Protein AF-A0A7X7WHB4-F1 (afdb_monomer)

Structure (mmCIF, N/CA/C/O backbone):
data_AF-A0A7X7WHB4-F1
#
_entry.id   AF-A0A7X7WHB4-F1
#
loop_
_atom_site.group_PDB
_atom_site.id
_atom_site.type_symbol
_atom_site.label_atom_id
_atom_site.label_alt_id
_atom_site.label_comp_id
_atom_site.label_asym_id
_atom_site.label_entity_id
_atom_site.label_seq_id
_atom_site.pdbx_PDB_ins_code
_atom_site.Cartn_x
_atom_site.Cartn_y
_atom_site.Cartn_z
_atom_site.occupancy
_ato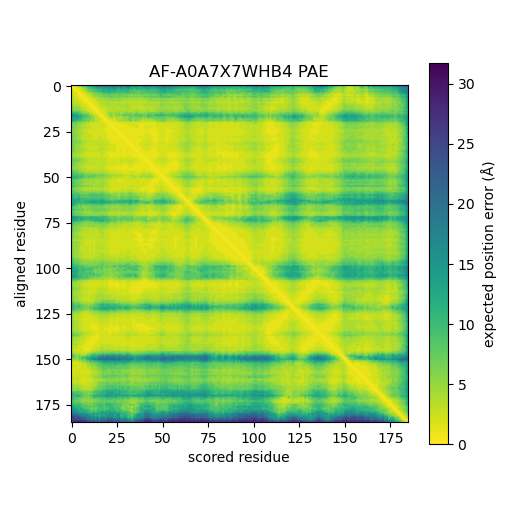m_site.B_iso_or_equiv
_atom_site.auth_seq_id
_atom_site.auth_comp_id
_atom_site.auth_asym_id
_atom_site.auth_atom_id
_atom_site.pdbx_PDB_model_num
ATOM 1 N N . MET A 1 1 ? -13.883 1.665 29.412 1.00 82.81 1 MET A N 1
ATOM 2 C CA . MET A 1 1 ? -12.459 2.008 29.168 1.00 82.81 1 MET A CA 1
ATOM 3 C C . MET A 1 1 ? -12.366 2.788 27.860 1.00 82.81 1 MET A C 1
ATOM 5 O O . MET A 1 1 ? -13.203 2.560 26.991 1.00 82.81 1 MET A O 1
ATOM 9 N N . LYS A 1 2 ? -11.428 3.735 27.735 1.00 83.69 2 LYS A N 1
ATOM 10 C CA . LYS A 1 2 ? -11.227 4.529 26.513 1.00 83.69 2 LYS A CA 1
ATOM 11 C C . LYS A 1 2 ? -9.827 4.290 25.951 1.00 83.69 2 LYS A C 1
ATOM 13 O O . LYS A 1 2 ? -8.880 4.218 26.730 1.00 83.69 2 LYS A O 1
ATOM 18 N N . LEU A 1 3 ? -9.718 4.160 24.633 1.00 84.31 3 LEU A N 1
ATOM 19 C CA . LEU A 1 3 ? -8.455 3.971 23.921 1.00 84.31 3 LEU A CA 1
ATOM 20 C C . LEU A 1 3 ? -8.090 5.242 23.159 1.00 84.31 3 LEU A C 1
ATOM 22 O O . LEU A 1 3 ? -8.935 5.827 22.482 1.00 84.31 3 LEU A O 1
ATOM 26 N N . LYS A 1 4 ? -6.821 5.635 23.275 1.00 82.81 4 LYS A N 1
ATOM 27 C CA . LYS A 1 4 ? -6.234 6.772 22.551 1.00 82.81 4 LYS A CA 1
ATOM 28 C C . LYS A 1 4 ? -5.538 6.339 21.272 1.00 82.81 4 LYS A C 1
ATOM 30 O O . LYS A 1 4 ? -5.623 7.018 20.259 1.00 82.81 4 LYS A O 1
ATOM 35 N N . GLU A 1 5 ? -4.895 5.180 21.326 1.00 85.88 5 GLU A N 1
ATOM 36 C CA . GLU A 1 5 ? -4.158 4.605 20.214 1.00 85.88 5 GLU A CA 1
ATOM 37 C C . GLU A 1 5 ? -4.745 3.242 19.884 1.00 85.88 5 GLU A C 1
ATOM 39 O O . GLU A 1 5 ? -4.941 2.394 20.757 1.00 85.88 5 GLU A O 1
ATOM 44 N N . TRP A 1 6 ? -5.071 3.057 18.613 1.00 87.06 6 TRP A N 1
ATOM 45 C CA . TRP A 1 6 ? -5.540 1.800 18.055 1.00 87.06 6 TRP A CA 1
ATOM 46 C C . TRP A 1 6 ? -5.332 1.836 16.545 1.00 87.06 6 TRP A C 1
ATOM 48 O O . TRP A 1 6 ? -5.266 2.903 15.944 1.00 87.06 6 TRP A O 1
ATOM 58 N N . ASN A 1 7 ? -5.207 0.670 15.925 1.00 87.94 7 ASN A N 1
ATOM 59 C CA . ASN A 1 7 ? -5.066 0.536 14.482 1.00 87.94 7 ASN A CA 1
ATOM 60 C C . ASN A 1 7 ? -5.745 -0.770 14.077 1.00 87.94 7 ASN A C 1
ATOM 62 O O . ASN A 1 7 ? -5.362 -1.831 14.570 1.00 87.94 7 ASN A O 1
ATOM 66 N N . VAL A 1 8 ? -6.775 -0.690 13.239 1.00 90.06 8 VAL A N 1
ATOM 67 C CA . VAL A 1 8 ? -7.543 -1.865 12.807 1.00 90.06 8 VAL A CA 1
ATOM 68 C C . VAL A 1 8 ? -7.280 -2.113 11.332 1.00 90.06 8 VAL A C 1
ATOM 70 O O . VAL A 1 8 ? -7.332 -1.188 10.523 1.00 90.06 8 VAL A O 1
ATOM 73 N N . TRP A 1 9 ? -7.017 -3.372 10.993 1.00 92.06 9 TRP A N 1
ATOM 74 C CA . TRP A 1 9 ? -6.783 -3.821 9.628 1.00 92.06 9 TRP A CA 1
ATOM 75 C C . TRP A 1 9 ? -7.803 -4.887 9.257 1.00 92.06 9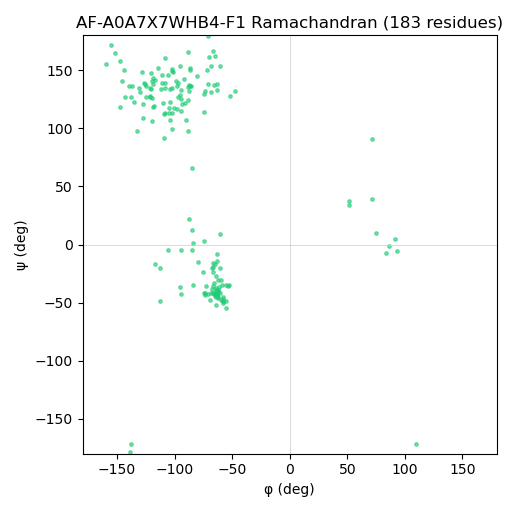 TRP A C 1
ATOM 77 O O . TRP A 1 9 ? -7.931 -5.893 9.954 1.00 92.06 9 TRP A O 1
ATOM 87 N N . HIS A 1 10 ? -8.485 -4.682 8.136 1.00 91.62 10 HIS A N 1
ATOM 88 C CA . HIS A 1 10 ? -9.311 -5.699 7.489 1.00 91.62 10 HIS A CA 1
ATOM 89 C C . HIS A 1 10 ? -8.616 -6.157 6.217 1.00 91.62 10 HIS A C 1
ATOM 91 O O . HIS A 1 10 ? -8.073 -5.329 5.496 1.00 91.62 10 HIS A O 1
ATOM 97 N N . ASN A 1 11 ? -8.629 -7.453 5.923 1.00 92.50 11 ASN A N 1
ATOM 98 C CA . ASN A 1 11 ? -7.975 -7.994 4.735 1.00 92.50 11 ASN A CA 1
ATOM 99 C C . ASN A 1 11 ? -8.972 -8.796 3.911 1.00 92.50 11 ASN A C 1
ATOM 101 O O . ASN A 1 11 ? -9.726 -9.599 4.453 1.00 92.50 11 ASN A O 1
ATOM 105 N N . THR A 1 12 ? -8.940 -8.601 2.600 1.00 90.62 12 THR A N 1
ATOM 106 C CA . THR A 1 12 ? -9.604 -9.478 1.633 1.00 90.62 12 THR A CA 1
ATOM 107 C C . THR A 1 12 ? -8.550 -10.031 0.696 1.00 90.62 12 THR A C 1
ATOM 109 O O . THR A 1 12 ? -7.703 -9.279 0.217 1.00 90.62 12 THR A O 1
ATOM 112 N N . THR A 1 13 ? -8.595 -11.335 0.439 1.00 93.38 13 THR A N 1
ATOM 113 C CA . THR A 1 13 ? -7.628 -12.014 -0.422 1.00 93.38 13 THR A CA 1
ATOM 114 C C . THR A 1 13 ? -8.352 -12.782 -1.513 1.00 93.38 13 THR A C 1
ATOM 116 O O . THR A 1 13 ? -9.360 -13.438 -1.264 1.00 93.38 13 THR A O 1
ATOM 119 N N . THR A 1 14 ? -7.816 -12.699 -2.722 1.00 93.69 14 THR A N 1
ATOM 120 C CA . THR A 1 14 ? -8.253 -13.443 -3.900 1.00 93.69 14 THR A CA 1
ATOM 121 C C . THR A 1 14 ? -7.030 -13.933 -4.680 1.00 93.69 14 THR A C 1
ATOM 123 O O . THR A 1 14 ? -5.886 -13.728 -4.263 1.00 93.69 14 THR A O 1
ATOM 126 N N . HIS A 1 15 ? -7.256 -14.613 -5.798 1.00 92.88 15 HIS A N 1
ATOM 127 C CA . HIS A 1 15 ? -6.206 -15.172 -6.640 1.00 92.88 15 HIS A CA 1
ATOM 128 C C . HIS A 1 15 ? -6.511 -14.935 -8.121 1.00 92.88 15 HIS A C 1
ATOM 130 O O . HIS A 1 15 ? -7.648 -15.111 -8.556 1.00 92.88 15 HIS A O 1
ATOM 136 N N . LEU A 1 16 ? -5.493 -14.529 -8.882 1.00 88.75 16 LEU A N 1
ATOM 137 C CA . LEU A 1 16 ? -5.520 -14.427 -10.340 1.00 88.75 16 LEU A CA 1
ATOM 138 C C . LEU A 1 16 ? -4.445 -15.330 -10.947 1.00 88.75 16 LEU A C 1
ATOM 140 O O . LEU A 1 16 ? -3.365 -15.494 -10.391 1.00 88.75 16 LEU A O 1
ATOM 144 N N . PHE A 1 17 ? -4.706 -15.871 -12.134 1.00 84.94 17 PHE A N 1
ATOM 145 C CA . PHE A 1 17 ? -3.735 -16.683 -12.868 1.00 84.94 17 PHE A CA 1
ATOM 146 C C . PHE A 1 17 ? -3.087 -15.888 -14.003 1.00 84.94 17 PHE A C 1
ATOM 148 O O . PHE A 1 17 ? -3.727 -15.035 -14.614 1.00 84.94 17 PHE A O 1
ATOM 155 N N . GLY A 1 18 ? -1.832 -16.221 -14.323 1.00 83.00 18 GLY A N 1
ATOM 156 C CA . GLY A 1 18 ? -1.151 -15.710 -15.516 1.00 83.00 18 GLY A CA 1
ATOM 157 C C . GLY A 1 18 ? -0.772 -14.231 -15.442 1.00 83.00 18 GLY A C 1
ATOM 158 O O . GLY A 1 18 ? -0.894 -13.523 -16.441 1.00 83.00 18 GLY A O 1
ATOM 159 N N . LEU A 1 19 ? -0.330 -13.756 -14.273 1.00 87.75 19 LEU A N 1
ATOM 160 C CA . LEU A 1 19 ? 0.191 -12.397 -14.157 1.00 87.75 19 LEU A CA 1
ATOM 161 C C . LEU A 1 19 ? 1.462 -12.229 -15.013 1.00 87.75 19 LEU A C 1
ATOM 163 O O . LEU A 1 19 ? 2.305 -13.129 -15.036 1.00 87.75 19 LEU A O 1
ATOM 167 N N . PRO A 1 20 ? 1.613 -11.094 -15.718 1.00 90.00 20 PRO A N 1
ATOM 168 C CA . PRO A 1 20 ? 2.887 -10.730 -16.323 1.00 90.00 20 PRO A CA 1
ATOM 169 C C . PRO A 1 20 ? 3.897 -10.327 -15.234 1.00 90.00 20 PRO A C 1
ATOM 171 O O . PRO A 1 20 ? 3.567 -10.291 -14.049 1.00 90.00 20 PRO A O 1
ATOM 174 N N . ASP A 1 21 ? 5.118 -9.980 -15.649 1.00 94.62 21 ASP A N 1
ATOM 175 C CA . ASP A 1 21 ? 6.147 -9.420 -14.765 1.00 94.62 21 ASP A CA 1
ATOM 176 C C . ASP A 1 21 ? 5.581 -8.285 -13.891 1.00 94.62 21 ASP A C 1
ATOM 178 O O . ASP A 1 21 ? 4.886 -7.385 -14.379 1.00 94.62 21 ASP A O 1
ATOM 182 N N . LEU A 1 22 ? 5.867 -8.329 -12.588 1.00 96.19 22 LEU A N 1
ATOM 183 C CA . LEU A 1 22 ? 5.252 -7.413 -11.635 1.00 96.19 22 LEU A CA 1
ATOM 184 C C . LEU A 1 22 ? 5.677 -5.951 -11.801 1.00 96.19 22 LEU A C 1
ATOM 186 O O . LEU A 1 22 ? 4.921 -5.076 -11.384 1.00 96.19 22 LEU A O 1
ATOM 190 N N . ARG A 1 23 ? 6.808 -5.645 -12.447 1.00 96.00 23 ARG A N 1
ATOM 191 C CA . ARG A 1 23 ? 7.152 -4.259 -12.806 1.00 96.00 23 ARG A CA 1
ATOM 192 C C . ARG A 1 23 ? 6.211 -3.732 -13.878 1.00 96.00 23 ARG A C 1
ATOM 194 O O . ARG A 1 23 ? 5.690 -2.628 -13.755 1.00 96.00 23 ARG A O 1
ATOM 201 N N . VAL A 1 24 ? 5.897 -4.566 -14.870 1.00 95.69 24 VAL A N 1
ATOM 202 C CA . VAL A 1 24 ? 4.892 -4.239 -15.893 1.00 95.69 24 VAL A CA 1
ATOM 203 C C . VAL A 1 24 ? 3.515 -4.060 -15.251 1.00 95.69 24 VAL A C 1
ATOM 205 O O . VAL A 1 24 ? 2.766 -3.160 -15.632 1.00 95.69 24 VAL A O 1
ATOM 208 N N . VAL A 1 25 ? 3.164 -4.893 -14.263 1.00 96.12 25 VAL A N 1
ATOM 209 C CA . VAL A 1 25 ? 1.919 -4.724 -13.494 1.00 96.12 25 VAL A CA 1
ATOM 210 C C . VAL A 1 25 ? 1.933 -3.409 -12.708 1.00 96.12 25 VAL A C 1
ATOM 212 O O . VAL A 1 25 ? 0.946 -2.678 -12.759 1.00 96.12 25 VAL A O 1
ATOM 215 N N . ALA A 1 26 ? 3.032 -3.079 -12.024 1.00 97.06 26 ALA A N 1
ATOM 216 C CA . ALA A 1 26 ? 3.171 -1.846 -11.250 1.00 97.06 26 ALA A CA 1
ATOM 217 C C . ALA A 1 26 ? 2.956 -0.604 -12.121 1.00 97.06 26 ALA A C 1
ATOM 219 O O . ALA A 1 26 ? 2.116 0.236 -11.793 1.00 97.06 26 ALA A O 1
ATOM 220 N N . GLU A 1 27 ? 3.648 -0.529 -13.259 1.00 96.06 27 GLU A N 1
ATOM 221 C CA . GLU A 1 27 ? 3.492 0.561 -14.222 1.00 96.06 27 GLU A CA 1
ATOM 222 C C . GLU A 1 27 ? 2.050 0.664 -14.714 1.00 96.06 27 GLU A C 1
ATOM 224 O O . GLU A 1 27 ? 1.463 1.737 -14.649 1.00 96.06 27 GLU A O 1
ATOM 229 N N . LYS A 1 28 ? 1.425 -0.447 -15.128 1.00 94.50 28 LYS A N 1
ATOM 230 C CA . LYS A 1 28 ? 0.037 -0.442 -15.622 1.00 94.50 28 LYS A CA 1
ATOM 231 C C . LYS A 1 28 ? -0.980 -0.016 -14.567 1.00 94.50 28 LYS A C 1
ATOM 233 O O . LYS A 1 28 ? -1.933 0.693 -14.886 1.00 94.50 28 LYS A O 1
ATOM 238 N N . ILE A 1 29 ? -0.805 -0.440 -13.319 1.00 94.38 29 ILE A N 1
ATOM 239 C CA . ILE A 1 29 ? -1.703 -0.062 -12.224 1.00 94.38 29 ILE A CA 1
ATOM 240 C C . ILE A 1 29 ? -1.587 1.441 -11.939 1.00 94.38 29 ILE A C 1
ATOM 242 O O . ILE A 1 29 ? -2.609 2.111 -11.785 1.00 94.38 29 ILE A O 1
ATOM 246 N N . VAL A 1 30 ? -0.370 1.988 -11.946 1.00 95.31 30 VAL A N 1
ATOM 247 C CA . VAL A 1 30 ? -0.137 3.435 -11.834 1.00 95.31 30 VAL A CA 1
ATOM 248 C C . VAL A 1 30 ? -0.687 4.177 -13.061 1.00 95.31 30 VAL A C 1
ATOM 250 O O . VAL A 1 30 ? -1.358 5.198 -12.915 1.00 95.31 30 VAL A O 1
ATOM 253 N N . GLU A 1 31 ? -0.483 3.641 -14.269 1.00 94.56 31 GLU A N 1
ATOM 254 C CA . GLU A 1 31 ? -1.007 4.164 -15.540 1.00 94.56 31 GLU A CA 1
ATOM 255 C C . GLU A 1 31 ? -2.534 4.304 -15.498 1.00 94.56 31 GLU A C 1
ATOM 257 O O . GLU A 1 31 ? -3.087 5.359 -15.805 1.00 94.56 31 GLU A O 1
ATOM 262 N N . SER A 1 32 ? -3.223 3.258 -15.045 1.00 91.69 32 SER A N 1
ATOM 263 C CA . SER A 1 32 ? -4.685 3.241 -14.934 1.00 91.69 32 SER A CA 1
ATOM 264 C C . SER A 1 32 ? -5.238 4.211 -13.881 1.00 91.69 32 SER A C 1
ATOM 266 O O . SER A 1 32 ? -6.431 4.496 -13.872 1.00 91.69 32 SER A O 1
ATOM 268 N N . GLY A 1 33 ? -4.388 4.714 -12.979 1.00 90.94 33 GLY A N 1
ATOM 269 C CA . GLY A 1 33 ? -4.802 5.532 -11.843 1.00 90.94 33 GLY A CA 1
ATOM 270 C C . GLY A 1 33 ? -5.457 4.738 -10.709 1.00 90.94 33 GLY A C 1
ATOM 271 O O . GLY A 1 33 ? -5.998 5.356 -9.791 1.00 90.94 33 GLY A O 1
ATOM 272 N N . LEU A 1 34 ? -5.414 3.401 -10.751 1.00 91.88 34 LEU A N 1
ATOM 273 C CA . LEU A 1 34 ? -5.914 2.535 -9.681 1.00 91.88 34 LEU A CA 1
ATOM 274 C C . LEU A 1 34 ? -5.109 2.710 -8.385 1.00 91.88 34 LEU A C 1
ATOM 276 O O . LEU A 1 34 ? -5.684 2.769 -7.297 1.00 91.88 34 LEU A O 1
ATOM 280 N N . CYS A 1 35 ? -3.783 2.812 -8.498 1.00 94.81 35 CYS A N 1
ATOM 281 C CA . CYS A 1 35 ? -2.920 3.166 -7.375 1.00 94.81 35 CYS A CA 1
ATOM 282 C C . CYS A 1 35 ? -2.200 4.486 -7.639 1.00 94.81 35 CYS A C 1
ATOM 284 O O . CYS A 1 35 ? -1.734 4.751 -8.746 1.00 94.81 35 CYS A O 1
ATOM 286 N N . ARG A 1 36 ? -2.073 5.296 -6.587 1.00 93.44 36 ARG A N 1
ATOM 287 C CA . ARG A 1 36 ? -1.310 6.553 -6.599 1.00 93.44 36 ARG A CA 1
ATOM 288 C C . ARG A 1 36 ? 0.190 6.311 -6.627 1.00 93.44 36 ARG A C 1
ATOM 290 O O . ARG A 1 36 ? 0.922 7.055 -7.271 1.00 93.44 36 ARG A O 1
ATOM 297 N N . ALA A 1 37 ? 0.613 5.261 -5.936 1.00 96.12 37 ALA A N 1
ATOM 298 C CA . ALA A 1 37 ? 1.986 4.805 -5.868 1.00 96.12 37 ALA A CA 1
ATOM 299 C C . ALA A 1 37 ? 2.006 3.279 -5.817 1.00 96.12 37 ALA A C 1
ATOM 301 O O . ALA A 1 37 ? 1.092 2.667 -5.258 1.00 96.12 37 ALA A O 1
ATOM 302 N N . VAL A 1 38 ? 3.057 2.668 -6.346 1.00 97.94 38 VAL A N 1
ATOM 303 C CA . VAL A 1 38 ? 3.337 1.241 -6.191 1.00 97.94 38 VAL A CA 1
ATOM 304 C C . VAL A 1 38 ? 4.782 1.075 -5.750 1.00 97.94 38 VAL A C 1
ATOM 306 O O . VAL A 1 38 ? 5.675 1.651 -6.354 1.00 97.94 38 VAL A O 1
ATOM 309 N N . TYR A 1 39 ? 5.007 0.284 -4.710 1.00 97.81 39 TYR A N 1
ATOM 310 C CA . TYR A 1 39 ? 6.322 -0.169 -4.272 1.00 97.81 39 TYR A CA 1
ATOM 311 C C . TYR A 1 39 ? 6.523 -1.624 -4.694 1.00 97.81 39 TYR A C 1
ATOM 313 O O . TYR A 1 39 ? 5.635 -2.449 -4.492 1.00 97.81 39 TYR A O 1
ATOM 321 N N . HIS A 1 40 ? 7.673 -1.950 -5.259 1.00 97.38 40 HIS A N 1
ATOM 322 C CA . HIS A 1 40 ? 8.076 -3.298 -5.633 1.00 97.38 40 HIS A CA 1
ATOM 323 C C . HIS A 1 40 ? 9.133 -3.806 -4.640 1.00 97.38 40 HIS A C 1
ATOM 325 O O . HIS A 1 40 ? 9.959 -3.039 -4.145 1.00 97.38 40 HIS A O 1
ATOM 331 N N . THR A 1 41 ? 9.132 -5.107 -4.333 1.00 94.31 41 THR A N 1
ATOM 332 C CA . THR A 1 41 ? 10.059 -5.719 -3.356 1.00 94.31 41 THR A CA 1
ATOM 333 C C . THR A 1 41 ? 11.540 -5.647 -3.723 1.00 94.31 41 THR A C 1
ATOM 335 O O . THR A 1 41 ? 12.387 -5.991 -2.905 1.00 94.31 41 THR A O 1
ATOM 338 N N . ASP A 1 42 ? 11.867 -5.200 -4.932 1.00 93.12 42 ASP A N 1
ATOM 339 C CA . ASP A 1 42 ? 13.240 -4.949 -5.381 1.00 93.12 42 ASP A CA 1
ATOM 340 C C . ASP A 1 42 ? 13.747 -3.561 -4.958 1.00 93.12 42 ASP A C 1
ATOM 342 O O . ASP A 1 42 ? 14.870 -3.197 -5.290 1.00 93.12 42 ASP A O 1
ATOM 346 N N . GLY A 1 43 ? 12.924 -2.788 -4.243 1.00 94.31 43 GLY A N 1
ATOM 347 C CA . GLY A 1 43 ? 13.242 -1.432 -3.821 1.00 94.31 43 GLY A CA 1
ATOM 348 C C . GLY A 1 43 ? 12.797 -0.355 -4.806 1.00 94.31 43 GLY A C 1
ATOM 349 O O . GLY A 1 43 ? 13.073 0.811 -4.554 1.00 94.31 43 GLY A O 1
ATOM 350 N N . MET A 1 44 ? 12.098 -0.675 -5.896 1.00 96.75 44 MET A N 1
ATOM 351 C CA . MET A 1 44 ? 11.600 0.345 -6.824 1.00 96.75 44 MET A CA 1
ATOM 352 C C . MET A 1 44 ? 10.218 0.863 -6.421 1.00 96.75 44 MET A C 1
ATOM 354 O O . MET A 1 44 ? 9.310 0.093 -6.118 1.00 96.75 44 MET A O 1
ATOM 358 N N . ALA A 1 45 ? 10.023 2.178 -6.475 1.00 97.44 45 ALA A N 1
ATOM 359 C CA . ALA A 1 45 ? 8.719 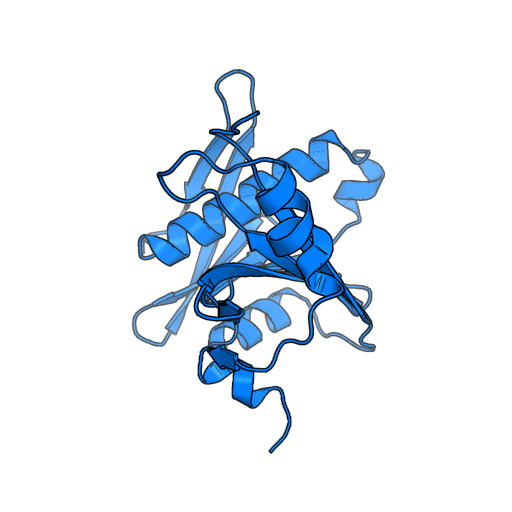2.824 -6.373 1.00 97.44 45 ALA A CA 1
ATOM 360 C C . ALA A 1 45 ? 8.310 3.456 -7.708 1.00 97.44 45 ALA A C 1
ATOM 362 O O . ALA A 1 45 ? 9.154 3.982 -8.428 1.00 97.44 45 ALA A O 1
ATOM 363 N N . TYR A 1 46 ? 7.011 3.440 -8.001 1.00 97.31 46 TYR A N 1
ATOM 364 C CA . TYR A 1 46 ? 6.393 3.928 -9.233 1.00 97.31 46 TYR A CA 1
ATOM 365 C C . TYR A 1 46 ? 5.214 4.843 -8.895 1.00 97.31 46 TYR A C 1
ATOM 367 O O . TYR A 1 46 ? 4.395 4.491 -8.046 1.00 97.31 46 TYR A O 1
ATOM 375 N N . TRP A 1 47 ? 5.089 5.995 -9.552 1.00 96.50 47 TRP A N 1
ATOM 376 C CA . TRP A 1 47 ? 3.941 6.904 -9.405 1.00 96.50 47 TRP A CA 1
ATOM 377 C C . TRP A 1 47 ? 3.752 7.772 -10.653 1.00 96.50 47 TRP A C 1
ATOM 379 O O . TRP A 1 47 ? 4.593 7.769 -11.548 1.00 96.50 47 TRP A O 1
ATOM 389 N N . LYS A 1 48 ? 2.648 8.527 -10.725 1.00 94.12 48 LYS A N 1
ATOM 390 C CA . LYS A 1 48 ? 2.430 9.519 -11.789 1.00 94.12 48 LYS A CA 1
ATOM 391 C C . LYS A 1 48 ? 2.871 10.912 -11.367 1.00 94.12 48 LYS A C 1
ATOM 393 O O . LYS A 1 48 ? 2.446 11.406 -10.328 1.00 94.12 48 LYS A O 1
ATOM 398 N N . GLN A 1 49 ? 3.613 11.591 -12.234 1.00 92.81 49 GLN A N 1
ATOM 399 C CA . GLN A 1 49 ? 3.950 13.004 -12.095 1.00 92.81 49 GLN A CA 1
ATOM 400 C C . GLN A 1 49 ? 3.820 13.697 -13.448 1.00 92.81 49 GLN A C 1
ATOM 402 O O . GLN A 1 49 ? 4.368 13.244 -14.448 1.00 92.81 49 GLN A O 1
ATOM 407 N N . ASN A 1 50 ? 3.054 14.790 -13.496 1.00 89.50 50 ASN A N 1
ATOM 408 C CA . ASN A 1 50 ? 2.784 15.538 -14.732 1.00 89.50 50 ASN A CA 1
ATOM 409 C C . ASN A 1 50 ? 2.274 14.654 -15.894 1.00 89.50 50 ASN A C 1
ATOM 411 O O . ASN A 1 50 ? 2.588 14.900 -17.055 1.00 89.50 50 ASN A O 1
ATOM 415 N N . GLY A 1 51 ? 1.498 13.612 -15.577 1.00 88.19 51 GLY A N 1
ATOM 416 C CA . GLY A 1 51 ? 0.922 12.681 -16.553 1.00 88.19 51 GLY A CA 1
ATOM 417 C C . GLY A 1 51 ? 1.843 11.545 -17.008 1.00 88.19 51 GLY A C 1
ATOM 418 O O . GLY A 1 51 ? 1.353 10.633 -17.665 1.00 88.19 51 GLY A O 1
ATOM 419 N N . ALA A 1 52 ? 3.123 11.551 -16.631 1.00 92.25 52 ALA A N 1
ATOM 420 C CA . ALA A 1 52 ? 4.069 10.478 -16.929 1.00 92.25 52 ALA A CA 1
ATOM 421 C C . ALA A 1 52 ? 4.304 9.586 -15.704 1.00 92.25 52 ALA A C 1
ATOM 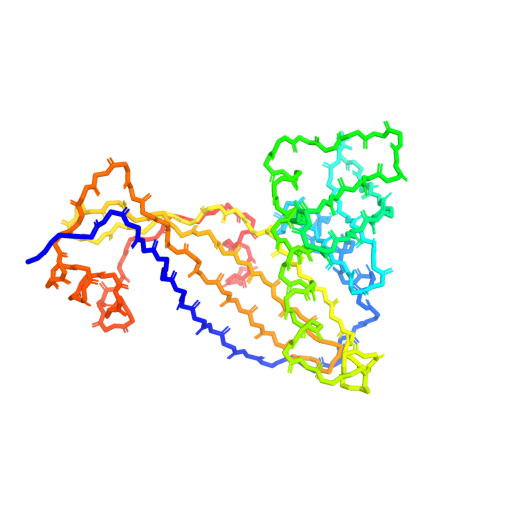423 O O . ALA A 1 52 ? 4.223 10.054 -14.565 1.00 92.25 52 ALA A O 1
ATOM 424 N N . ILE A 1 53 ? 4.617 8.310 -15.936 1.00 94.81 53 ILE A N 1
ATOM 425 C CA . ILE A 1 53 ? 5.094 7.417 -14.878 1.00 94.81 53 ILE A CA 1
ATOM 426 C C . ILE A 1 53 ? 6.542 7.776 -14.553 1.00 94.81 53 ILE A C 1
ATOM 428 O O . ILE A 1 53 ? 7.390 7.866 -15.440 1.00 94.81 53 ILE A O 1
ATOM 432 N N . VAL A 1 54 ? 6.811 7.956 -13.268 1.00 94.81 54 VAL A N 1
ATOM 433 C CA . VAL A 1 54 ? 8.145 8.116 -12.701 1.00 94.81 54 VAL A CA 1
ATOM 434 C C . VAL A 1 54 ? 8.452 6.877 -11.873 1.00 94.81 54 VAL A C 1
ATOM 436 O O . VAL A 1 54 ? 7.584 6.372 -11.160 1.00 94.81 54 VAL A O 1
ATOM 439 N N . SER A 1 55 ? 9.689 6.398 -11.971 1.00 95.00 55 SER A N 1
ATOM 440 C CA . SER A 1 55 ? 10.222 5.323 -11.139 1.00 95.00 55 SER A CA 1
ATOM 441 C C . SER A 1 55 ? 11.417 5.818 -10.333 1.00 95.00 55 SER A C 1
ATOM 443 O O . SER A 1 55 ? 12.234 6.582 -10.851 1.00 95.00 55 SER A O 1
ATOM 445 N N . CYS A 1 56 ? 11.561 5.350 -9.100 1.00 95.50 56 CYS A N 1
ATOM 446 C CA . CYS A 1 56 ? 12.645 5.752 -8.214 1.00 95.50 56 CYS A CA 1
ATOM 447 C C . CYS A 1 56 ? 13.091 4.598 -7.330 1.00 95.50 56 CYS A C 1
ATOM 449 O O . CYS A 1 56 ? 12.263 3.839 -6.831 1.00 95.50 56 CYS A O 1
ATOM 451 N N . GLU A 1 57 ? 14.397 4.494 -7.123 1.00 96.50 57 GLU A N 1
ATOM 452 C CA . GLU A 1 57 ? 14.958 3.570 -6.149 1.00 96.50 57 GLU A CA 1
ATOM 453 C C . GLU A 1 57 ? 14.695 4.098 -4.731 1.00 96.50 57 GLU A C 1
ATOM 455 O O . GLU A 1 57 ? 14.932 5.268 -4.413 1.00 96.50 57 GLU A O 1
ATOM 460 N N . VAL A 1 58 ? 14.197 3.211 -3.879 1.00 95.88 58 VAL A N 1
ATOM 461 C CA . VAL A 1 58 ? 13.902 3.450 -2.475 1.00 95.88 58 VAL A CA 1
ATOM 462 C C . VAL A 1 58 ? 14.980 2.792 -1.634 1.00 95.88 58 VAL A C 1
ATOM 464 O O . VAL A 1 58 ? 15.117 1.570 -1.598 1.00 95.88 58 VAL A O 1
ATOM 467 N N . ILE A 1 59 ? 15.710 3.617 -0.894 1.00 93.06 59 ILE A N 1
ATOM 468 C CA . ILE A 1 59 ? 16.718 3.168 0.056 1.00 93.06 59 ILE A CA 1
ATOM 469 C C . ILE A 1 59 ? 16.097 3.270 1.446 1.00 93.06 59 ILE A C 1
ATOM 471 O O . ILE A 1 59 ? 16.019 4.356 2.027 1.00 93.06 59 ILE A O 1
ATOM 475 N N . SER A 1 60 ? 15.615 2.141 1.962 1.00 91.44 60 SER A N 1
ATOM 476 C CA . SER A 1 60 ? 15.059 2.021 3.310 1.00 91.44 60 SER A CA 1
ATOM 477 C C . SER A 1 60 ? 16.050 1.385 4.277 1.00 91.44 60 SER A C 1
ATOM 479 O O . SER A 1 60 ? 16.863 0.533 3.916 1.00 91.44 60 SER A O 1
ATOM 481 N N . LYS A 1 61 ? 15.964 1.792 5.543 1.00 86.31 61 LYS A N 1
ATOM 482 C CA . LYS A 1 61 ? 16.684 1.161 6.646 1.00 86.31 61 LYS A CA 1
ATOM 483 C C . LYS A 1 61 ? 15.804 1.157 7.884 1.00 86.31 61 LYS A C 1
ATOM 485 O O . LYS A 1 61 ? 15.346 2.221 8.300 1.00 86.31 61 LYS A O 1
ATOM 490 N N . ASN A 1 62 ? 15.623 -0.016 8.483 1.00 87.31 62 ASN A N 1
ATOM 491 C CA . ASN A 1 62 ? 15.060 -0.153 9.820 1.00 87.31 62 ASN A CA 1
ATOM 492 C C . ASN A 1 62 ? 16.168 -0.574 10.787 1.00 87.31 62 ASN A C 1
ATOM 494 O O . ASN A 1 62 ? 16.749 -1.650 10.650 1.00 87.31 62 ASN A O 1
ATOM 498 N N . ASP A 1 63 ? 16.521 0.296 11.728 1.00 84.94 63 ASP A N 1
ATOM 499 C CA . ASP A 1 63 ? 17.508 -0.016 12.758 1.00 84.94 63 ASP A CA 1
ATOM 500 C C . ASP A 1 63 ? 17.062 0.497 14.136 1.00 84.94 63 ASP A C 1
ATOM 502 O O . ASP A 1 63 ? 15.936 0.951 14.326 1.00 84.94 63 ASP A O 1
ATOM 506 N N . LYS A 1 64 ? 17.947 0.423 15.137 1.00 83.06 64 LYS A N 1
ATOM 507 C CA . LYS A 1 64 ? 17.640 0.867 16.509 1.00 83.06 64 LYS A CA 1
ATOM 508 C C . LYS A 1 64 ? 17.268 2.354 16.616 1.00 83.06 64 LYS A C 1
ATOM 510 O O . LYS A 1 64 ? 16.690 2.742 17.626 1.00 83.06 64 LYS A O 1
ATOM 515 N N . SER A 1 65 ? 17.631 3.179 15.633 1.00 83.69 65 SER A N 1
ATOM 516 C CA . SER A 1 65 ? 17.267 4.599 15.556 1.00 83.69 65 SER A CA 1
ATOM 517 C C . SER A 1 65 ? 15.893 4.842 14.923 1.00 83.69 65 SER A C 1
ATOM 519 O O . SER A 1 65 ? 15.406 5.971 14.941 1.00 83.69 65 SER A O 1
ATOM 521 N N . GLY A 1 66 ? 15.246 3.782 14.435 1.00 87.00 66 GLY A N 1
ATOM 522 C CA . GLY A 1 66 ? 13.943 3.807 13.791 1.00 87.00 66 GLY A CA 1
ATOM 523 C C . GLY A 1 66 ? 14.030 3.528 12.295 1.00 87.00 66 GLY A C 1
ATOM 524 O O . GLY A 1 66 ? 15.077 3.165 11.752 1.00 87.00 66 GLY A O 1
ATOM 525 N N . PHE A 1 67 ? 12.894 3.705 11.628 1.00 91.31 67 PHE A N 1
ATOM 526 C CA . PHE A 1 67 ? 12.798 3.554 10.187 1.00 91.31 67 PHE A CA 1
ATOM 527 C C . PHE A 1 67 ? 13.144 4.862 9.477 1.00 91.31 67 PHE A C 1
ATOM 529 O O . PHE A 1 67 ? 12.609 5.927 9.793 1.00 91.31 67 PHE A O 1
ATOM 536 N N . SER A 1 68 ? 14.008 4.760 8.474 1.00 90.44 68 SER A N 1
ATOM 537 C CA . SER A 1 68 ? 14.371 5.854 7.581 1.00 90.44 68 SER A CA 1
ATOM 538 C C . SER A 1 68 ? 14.225 5.422 6.129 1.00 90.44 68 SER A C 1
ATOM 540 O O . SER A 1 68 ? 14.418 4.254 5.787 1.00 90.44 68 SER A O 1
ATOM 542 N N . LEU A 1 69 ? 13.878 6.384 5.279 1.00 93.56 69 LEU A N 1
ATOM 543 C CA . LEU A 1 69 ? 13.691 6.176 3.854 1.00 93.56 69 LEU A CA 1
ATOM 544 C C . LEU A 1 69 ? 14.266 7.353 3.073 1.00 93.56 69 LEU A C 1
ATOM 546 O O . LEU A 1 69 ? 14.057 8.514 3.430 1.00 93.56 69 LEU A O 1
ATOM 550 N N . ASN A 1 70 ? 14.971 7.038 1.993 1.00 92.81 70 ASN A N 1
ATOM 551 C CA . ASN A 1 70 ? 15.458 7.995 1.015 1.00 92.81 70 ASN A CA 1
ATOM 552 C C . ASN A 1 70 ? 15.004 7.577 -0.390 1.00 92.81 70 ASN A C 1
ATOM 554 O O . ASN A 1 70 ? 15.029 6.396 -0.730 1.00 92.81 70 ASN A O 1
ATOM 558 N N . LEU A 1 71 ? 14.586 8.558 -1.186 1.00 92.81 71 LEU A N 1
ATOM 559 C CA . LEU A 1 71 ? 14.211 8.375 -2.583 1.00 92.81 71 LEU A CA 1
ATOM 560 C C . LEU A 1 71 ? 15.362 8.864 -3.462 1.00 92.81 71 LEU A C 1
ATOM 562 O O . LEU A 1 71 ? 15.650 10.063 -3.502 1.00 92.81 71 LEU A O 1
ATOM 566 N N . ASN A 1 72 ? 16.007 7.940 -4.170 1.00 92.50 72 ASN A N 1
ATOM 567 C CA . ASN A 1 72 ? 17.131 8.228 -5.052 1.00 92.50 72 ASN A CA 1
ATOM 568 C C . ASN A 1 72 ? 16.641 8.661 -6.446 1.00 92.50 72 ASN A C 1
ATOM 570 O O . ASN A 1 72 ? 16.813 7.967 -7.448 1.00 92.50 72 ASN A O 1
ATOM 574 N N . CYS A 1 73 ? 15.975 9.814 -6.506 1.00 86.88 73 CYS A N 1
ATOM 575 C CA . CYS A 1 73 ? 15.458 10.400 -7.741 1.00 86.88 73 CYS A CA 1
ATOM 576 C C . CYS A 1 73 ? 15.477 11.927 -7.701 1.00 86.88 73 CYS A C 1
ATOM 578 O O . CYS A 1 73 ? 15.493 12.565 -6.648 1.00 86.88 73 CYS A O 1
ATOM 580 N N . LYS A 1 74 ? 15.479 12.517 -8.900 1.00 84.06 74 LYS A N 1
ATOM 581 C CA . LYS A 1 74 ? 15.460 13.969 -9.088 1.00 84.06 74 LYS A CA 1
ATOM 582 C C . LYS A 1 74 ? 14.107 14.572 -8.712 1.00 84.06 74 LYS A C 1
ATOM 584 O O . LYS A 1 74 ? 14.061 15.622 -8.072 1.00 84.06 74 LYS A O 1
ATOM 589 N N . ASP A 1 75 ? 13.033 13.908 -9.120 1.00 84.25 75 ASP A N 1
ATOM 590 C CA . ASP A 1 75 ? 11.676 14.389 -8.924 1.00 84.25 75 ASP A CA 1
ATOM 591 C C . ASP A 1 75 ? 11.096 13.794 -7.644 1.00 84.25 75 ASP A C 1
ATOM 593 O O . ASP A 1 75 ? 11.098 12.579 -7.442 1.00 84.25 75 ASP A O 1
ATOM 597 N N . LYS A 1 76 ? 10.628 14.671 -6.754 1.00 88.56 76 LYS A N 1
ATOM 598 C CA . LYS A 1 76 ? 10.003 14.252 -5.502 1.00 88.56 76 LYS A CA 1
ATOM 599 C C . LYS A 1 76 ? 8.508 14.015 -5.722 1.00 88.56 76 LYS A C 1
ATOM 601 O O . LYS A 1 76 ? 7.875 14.842 -6.390 1.00 88.56 76 LYS A O 1
ATOM 606 N N . PRO A 1 77 ? 7.946 12.933 -5.156 1.00 93.06 77 PRO A N 1
ATOM 607 C CA . PRO A 1 77 ? 6.504 12.744 -5.126 1.00 93.06 77 PRO A CA 1
ATOM 608 C C . PRO A 1 77 ? 5.824 13.821 -4.269 1.00 93.06 77 PRO A C 1
ATOM 610 O O . PRO A 1 77 ? 6.472 14.477 -3.450 1.00 93.06 77 PRO A O 1
ATOM 613 N N . ASP A 1 78 ? 4.513 13.986 -4.449 1.00 92.12 78 ASP A N 1
ATOM 614 C CA . ASP A 1 78 ? 3.697 14.753 -3.505 1.00 92.12 78 ASP A CA 1
ATOM 615 C C . ASP A 1 78 ? 3.601 14.051 -2.140 1.00 92.12 78 ASP A C 1
ATOM 617 O O . ASP A 1 78 ? 3.948 12.876 -2.007 1.00 92.12 78 ASP A O 1
ATOM 621 N N . ASP A 1 79 ? 3.123 14.768 -1.121 1.00 92.00 79 ASP A N 1
ATOM 622 C CA . ASP A 1 79 ? 3.102 14.279 0.263 1.00 92.00 79 ASP A CA 1
ATOM 623 C C . ASP A 1 79 ? 2.295 12.984 0.440 1.00 92.00 79 ASP A C 1
ATOM 625 O O . ASP A 1 79 ? 2.670 12.125 1.237 1.00 92.00 79 ASP A O 1
ATOM 629 N N . TYR A 1 80 ? 1.200 12.806 -0.307 1.00 89.62 80 TYR A N 1
ATOM 630 C CA . TYR A 1 80 ? 0.362 11.614 -0.179 1.00 89.62 80 TYR A CA 1
ATOM 631 C C . TYR A 1 80 ? 1.036 10.390 -0.806 1.00 89.62 80 TYR A C 1
ATOM 633 O O . TYR A 1 80 ? 1.052 9.310 -0.214 1.00 89.62 80 TYR A O 1
ATOM 641 N N . ILE A 1 81 ? 1.634 10.563 -1.986 1.00 93.19 81 ILE A N 1
ATOM 642 C CA . ILE A 1 81 ? 2.435 9.533 -2.654 1.00 93.19 81 ILE A CA 1
ATOM 643 C C . ILE A 1 81 ? 3.667 9.194 -1.804 1.00 93.19 81 ILE A C 1
ATOM 645 O O . ILE A 1 81 ? 3.965 8.014 -1.614 1.00 93.19 81 ILE A O 1
ATOM 649 N N . ALA A 1 82 ? 4.352 10.201 -1.255 1.00 94.12 82 ALA A N 1
ATOM 650 C CA . ALA A 1 82 ? 5.506 10.026 -0.377 1.00 94.12 82 ALA A CA 1
ATOM 651 C C . ALA A 1 82 ? 5.153 9.191 0.862 1.00 94.12 82 ALA A C 1
ATOM 653 O O . ALA A 1 82 ? 5.842 8.213 1.155 1.00 94.12 82 ALA A O 1
ATOM 654 N N . GLU A 1 83 ? 4.053 9.522 1.545 1.00 92.62 83 GLU A N 1
ATOM 655 C CA . GLU A 1 83 ? 3.553 8.760 2.694 1.00 92.62 83 GLU A CA 1
ATOM 656 C C . GLU A 1 83 ? 3.173 7.327 2.295 1.00 92.62 83 GLU A C 1
ATOM 658 O O . GLU A 1 83 ? 3.480 6.366 2.999 1.00 92.62 83 GLU A O 1
ATOM 663 N N . GLY A 1 84 ? 2.555 7.156 1.127 1.00 93.12 84 GLY A N 1
ATOM 664 C CA . GLY A 1 84 ? 2.226 5.846 0.582 1.00 93.12 84 GLY A CA 1
ATOM 665 C C . GLY A 1 84 ? 3.455 4.957 0.371 1.00 93.12 84 GLY A C 1
ATOM 666 O O . GLY A 1 84 ? 3.470 3.804 0.810 1.00 93.12 84 GLY A O 1
ATOM 667 N N . ILE A 1 85 ? 4.503 5.500 -0.256 1.00 95.56 85 ILE A N 1
ATOM 668 C CA . ILE A 1 85 ? 5.781 4.804 -0.455 1.00 95.56 85 ILE A CA 1
ATOM 669 C C . ILE A 1 85 ? 6.428 4.501 0.901 1.00 95.56 85 ILE A C 1
ATOM 671 O O . ILE A 1 85 ? 6.880 3.375 1.123 1.00 95.56 85 ILE A O 1
ATOM 675 N N . TYR A 1 86 ? 6.413 5.465 1.828 1.00 94.94 86 TYR A N 1
ATOM 676 C CA . TYR A 1 86 ? 6.925 5.301 3.187 1.00 94.94 86 TYR A CA 1
ATOM 677 C C . TYR A 1 86 ? 6.270 4.121 3.906 1.00 94.94 86 TYR A C 1
ATOM 679 O O . TYR A 1 86 ? 6.968 3.203 4.335 1.00 94.94 86 TYR A O 1
ATOM 687 N N . GLN A 1 87 ? 4.937 4.089 3.971 1.00 93.38 87 GLN A N 1
ATOM 688 C CA . GLN A 1 87 ? 4.196 3.007 4.621 1.00 93.38 87 GLN A CA 1
ATOM 689 C C . GLN A 1 87 ? 4.441 1.660 3.931 1.00 93.38 87 GLN A C 1
ATOM 691 O O . GLN A 1 87 ? 4.624 0.648 4.608 1.00 93.38 87 GLN A O 1
ATOM 696 N N . ALA A 1 88 ? 4.480 1.631 2.594 1.00 94.88 88 ALA A N 1
ATOM 697 C CA . ALA A 1 88 ? 4.708 0.399 1.847 1.00 94.88 88 ALA A CA 1
ATOM 698 C C . ALA A 1 88 ? 6.096 -0.206 2.105 1.00 94.88 88 ALA A C 1
ATOM 700 O O . ALA A 1 88 ? 6.215 -1.428 2.253 1.00 94.88 88 ALA A O 1
ATOM 701 N N . SER A 1 89 ? 7.106 0.658 2.208 1.00 94.62 89 SER A N 1
ATOM 702 C CA . SER A 1 89 ? 8.501 0.298 2.471 1.00 94.62 89 SER A CA 1
ATOM 703 C C . SER A 1 89 ? 8.703 -0.107 3.932 1.00 94.62 89 SER A C 1
ATOM 705 O O . SER A 1 89 ? 9.337 -1.119 4.212 1.00 94.62 89 SER A O 1
ATOM 707 N N . LEU A 1 90 ? 8.089 0.621 4.869 1.00 94.06 90 LEU A N 1
ATOM 708 C CA . LEU A 1 90 ? 8.096 0.286 6.294 1.00 94.06 90 LEU A CA 1
ATOM 709 C C . LEU A 1 90 ? 7.517 -1.110 6.542 1.00 94.06 90 LEU A C 1
ATOM 711 O O . LEU A 1 90 ? 8.099 -1.913 7.267 1.00 94.06 90 LEU A O 1
ATOM 715 N N . MET A 1 91 ? 6.389 -1.428 5.902 1.00 92.31 91 MET A N 1
ATOM 716 C CA . MET A 1 91 ? 5.807 -2.766 5.983 1.00 92.31 91 MET A CA 1
ATOM 717 C C . MET A 1 91 ? 6.738 -3.842 5.422 1.00 92.31 91 MET A C 1
ATOM 719 O O . MET A 1 91 ? 6.776 -4.930 5.981 1.00 92.31 91 MET A O 1
ATOM 723 N N . TYR A 1 92 ? 7.484 -3.558 4.350 1.00 92.44 92 TYR A N 1
ATOM 724 C CA . TYR A 1 92 ? 8.463 -4.506 3.813 1.00 92.44 92 TYR A CA 1
ATOM 725 C C . TYR A 1 92 ? 9.601 -4.776 4.803 1.00 92.44 92 TYR A C 1
ATOM 727 O O . TYR A 1 92 ? 9.963 -5.933 5.009 1.00 92.44 92 TYR A O 1
ATOM 735 N N . GLU A 1 93 ? 10.120 -3.746 5.475 1.00 91.44 93 GLU A N 1
ATOM 736 C CA . GLU A 1 93 ? 11.129 -3.945 6.522 1.00 91.44 93 GLU A CA 1
ATOM 737 C C . GLU A 1 93 ? 10.582 -4.761 7.702 1.00 91.44 93 GLU A C 1
ATOM 739 O O . GLU A 1 93 ? 11.244 -5.689 8.156 1.00 91.44 93 GLU A O 1
ATOM 744 N N . TYR A 1 94 ? 9.348 -4.509 8.151 1.00 90.50 94 TYR A N 1
ATOM 745 C CA . TYR A 1 94 ? 8.732 -5.345 9.190 1.00 90.50 94 TYR A CA 1
ATOM 746 C C . TYR A 1 94 ? 8.478 -6.785 8.730 1.00 90.50 94 TYR A C 1
ATOM 748 O O . TYR A 1 94 ? 8.581 -7.718 9.522 1.00 90.50 94 TYR A O 1
ATOM 756 N N . GLU A 1 95 ? 8.172 -6.999 7.452 1.00 91.06 95 GLU A N 1
ATOM 757 C CA . GLU A 1 95 ? 8.035 -8.344 6.890 1.00 91.06 95 GLU A CA 1
ATOM 758 C C . GLU A 1 95 ? 9.369 -9.106 6.927 1.00 91.06 95 GLU A C 1
ATOM 760 O O . GLU A 1 95 ? 9.360 -10.295 7.247 1.00 91.06 95 GLU A O 1
ATOM 765 N N . LYS A 1 96 ? 10.512 -8.439 6.698 1.00 88.44 96 LYS A N 1
ATOM 766 C CA . LYS A 1 96 ? 11.850 -9.045 6.867 1.00 88.44 96 LYS A CA 1
ATOM 767 C C . LYS A 1 96 ? 12.136 -9.470 8.307 1.00 88.44 96 LYS A C 1
ATOM 769 O O . LYS A 1 96 ? 12.871 -10.424 8.515 1.00 88.44 96 LYS A O 1
ATOM 774 N N . GLU A 1 97 ? 11.576 -8.779 9.299 1.00 87.44 97 GLU A N 1
ATOM 775 C CA . GLU A 1 97 ? 11.755 -9.144 10.712 1.00 87.44 97 GLU A CA 1
ATOM 776 C C . GLU A 1 97 ? 10.924 -10.371 11.120 1.00 87.44 97 GLU A C 1
ATOM 778 O O . GLU A 1 97 ? 11.260 -11.054 12.088 1.00 87.44 97 GLU A O 1
ATOM 783 N N . ILE A 1 98 ? 9.837 -10.653 10.395 1.00 87.69 98 ILE A N 1
ATOM 784 C CA . ILE A 1 98 ? 8.916 -11.762 10.684 1.00 87.69 98 ILE A CA 1
ATOM 785 C C . ILE A 1 98 ? 9.283 -13.014 9.881 1.00 87.69 98 ILE A C 1
ATOM 787 O O . ILE A 1 98 ? 9.222 -14.131 10.401 1.00 87.69 98 ILE A O 1
ATOM 791 N N . TYR A 1 99 ? 9.617 -12.848 8.602 1.00 87.50 99 TYR A N 1
ATOM 792 C CA . TYR A 1 99 ? 9.971 -13.950 7.716 1.00 87.50 99 TYR A CA 1
ATOM 793 C C . TYR A 1 99 ? 11.458 -14.289 7.811 1.00 87.50 99 TYR A C 1
ATOM 795 O O . TYR A 1 99 ? 12.293 -13.438 8.084 1.00 87.50 99 TYR A O 1
ATOM 803 N N . SER A 1 100 ? 11.811 -15.548 7.542 1.00 86.25 100 SER A N 1
ATOM 804 C CA . SER A 1 100 ? 13.221 -15.904 7.381 1.00 86.25 100 SER A CA 1
ATOM 805 C C . SER A 1 100 ? 13.797 -15.275 6.110 1.00 86.25 100 SER A C 1
ATOM 807 O O . SER A 1 100 ? 13.079 -15.100 5.122 1.00 86.25 100 SER A O 1
ATOM 809 N N . ASP A 1 101 ? 15.112 -15.039 6.098 1.00 84.50 101 ASP A N 1
ATOM 810 C CA . ASP A 1 101 ? 15.836 -14.509 4.931 1.00 84.50 101 ASP A CA 1
ATOM 811 C C . ASP A 1 101 ? 15.570 -15.323 3.653 1.00 84.50 101 ASP A C 1
ATOM 813 O O . ASP A 1 101 ? 15.454 -14.778 2.556 1.00 84.50 101 ASP A O 1
ATOM 817 N N . PHE A 1 102 ? 15.404 -16.643 3.796 1.00 83.56 102 PHE A N 1
ATOM 818 C CA . PHE A 1 102 ? 15.045 -17.523 2.687 1.00 83.56 102 PHE A CA 1
ATOM 819 C C . PHE A 1 102 ? 13.649 -17.223 2.131 1.00 83.56 102 PHE A C 1
ATOM 821 O O . PHE A 1 102 ? 13.461 -17.194 0.919 1.00 83.56 102 PHE A O 1
ATOM 828 N N . VAL A 1 103 ? 12.654 -17.023 2.996 1.00 84.56 103 VAL A N 1
ATOM 829 C CA . VAL A 1 103 ? 11.282 -16.749 2.556 1.00 84.56 103 VAL A CA 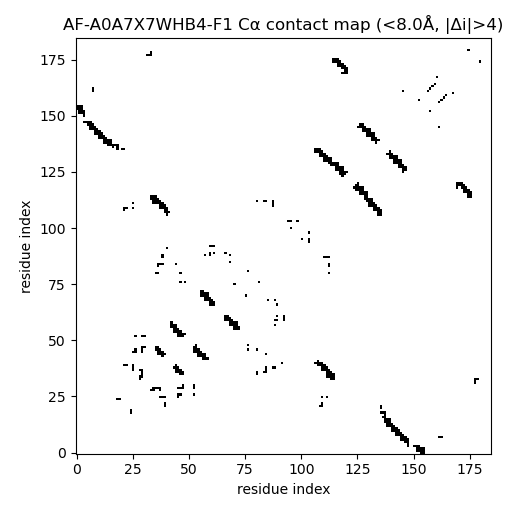1
ATOM 830 C C . VAL A 1 103 ? 11.209 -15.366 1.921 1.00 84.56 103 VAL A C 1
ATOM 832 O O . VAL A 1 103 ? 10.699 -15.240 0.812 1.00 84.56 103 VAL A O 1
ATOM 835 N N . ILE A 1 104 ? 11.765 -14.343 2.572 1.00 84.19 104 ILE A N 1
ATOM 836 C CA . ILE A 1 104 ? 11.676 -12.971 2.069 1.00 84.19 104 ILE A CA 1
ATOM 837 C C . ILE A 1 104 ? 12.453 -12.778 0.761 1.00 84.19 104 ILE A C 1
ATOM 839 O O . ILE A 1 104 ? 11.968 -12.085 -0.127 1.00 84.19 104 ILE A O 1
ATOM 843 N N . GLY A 1 105 ? 13.597 -13.454 0.591 1.00 80.56 105 GLY A N 1
ATOM 844 C CA . GLY A 1 105 ? 14.383 -13.409 -0.645 1.00 80.56 105 GLY A CA 1
ATOM 845 C C . GLY A 1 105 ? 13.688 -14.041 -1.856 1.00 80.56 105 GLY A C 1
ATOM 846 O O . GLY A 1 105 ? 14.050 -13.736 -2.987 1.00 80.56 105 GLY A O 1
ATOM 847 N N . ASN A 1 106 ? 12.679 -14.888 -1.629 1.00 85.31 106 ASN A N 1
ATOM 848 C CA . ASN A 1 106 ? 11.891 -15.533 -2.682 1.00 85.31 106 ASN A CA 1
ATOM 849 C C . ASN A 1 106 ? 10.482 -14.931 -2.842 1.00 85.31 106 ASN A C 1
ATOM 851 O O . ASN A 1 106 ? 9.739 -15.331 -3.737 1.00 85.31 106 ASN A O 1
ATOM 855 N N . LEU A 1 107 ? 10.080 -13.992 -1.978 1.00 88.88 107 LEU A N 1
ATOM 856 C CA . LEU A 1 107 ? 8.778 -13.333 -2.058 1.00 88.88 107 LEU A CA 1
ATOM 857 C C . LEU A 1 107 ? 8.863 -12.103 -2.963 1.00 88.88 107 LEU A C 1
ATOM 859 O O . LEU A 1 107 ? 9.226 -11.012 -2.527 1.00 88.88 107 LEU A O 1
ATOM 863 N N . VAL A 1 108 ? 8.463 -12.272 -4.221 1.00 93.94 108 VAL A N 1
ATOM 864 C CA . VAL A 1 108 ? 8.318 -11.164 -5.171 1.00 93.94 108 VAL A CA 1
ATOM 865 C C . VAL A 1 108 ? 6.877 -10.660 -5.143 1.00 93.94 108 VAL A C 1
ATOM 867 O O . VAL A 1 108 ? 5.927 -11.419 -5.366 1.00 93.94 108 VAL A O 1
ATOM 870 N N . TYR A 1 109 ? 6.698 -9.380 -4.822 1.00 96.31 109 TYR A N 1
ATOM 871 C CA . TYR A 1 109 ? 5.392 -8.730 -4.845 1.00 96.31 109 TYR A CA 1
ATOM 872 C C . TYR A 1 109 ? 5.500 -7.235 -5.119 1.00 96.31 109 TYR A C 1
ATOM 874 O O . TYR A 1 109 ? 6.545 -6.605 -4.961 1.00 96.31 109 TYR A O 1
ATOM 882 N N . ILE A 1 110 ? 4.359 -6.658 -5.467 1.00 97.75 110 ILE A N 1
ATOM 883 C CA . ILE A 1 110 ? 4.145 -5.217 -5.469 1.00 97.75 110 ILE A CA 1
ATOM 884 C C . ILE A 1 110 ? 3.113 -4.844 -4.417 1.00 97.75 110 ILE A C 1
ATOM 886 O O . ILE A 1 110 ? 2.223 -5.630 -4.082 1.00 97.75 110 ILE A O 1
ATOM 890 N N . ARG A 1 111 ? 3.228 -3.627 -3.902 1.00 97.56 111 ARG A N 1
ATOM 891 C CA . ARG A 1 111 ? 2.328 -3.026 -2.930 1.00 97.56 111 ARG A CA 1
ATOM 892 C C . ARG A 1 111 ? 1.864 -1.672 -3.453 1.00 97.56 111 ARG A C 1
ATOM 894 O O . ARG A 1 111 ? 2.649 -0.734 -3.531 1.00 97.56 111 ARG A O 1
ATOM 901 N N . GLY A 1 112 ? 0.599 -1.590 -3.841 1.00 97.00 112 GLY A N 1
ATOM 902 C CA . GLY A 1 112 ? -0.041 -0.398 -4.380 1.00 97.00 112 GLY A CA 1
ATOM 903 C C . GLY A 1 112 ? -0.843 0.363 -3.330 1.00 97.00 112 GLY A C 1
ATOM 904 O O . GLY A 1 112 ? -1.590 -0.226 -2.553 1.00 97.00 112 GLY A O 1
ATOM 905 N N . VAL A 1 113 ? -0.709 1.684 -3.326 1.00 94.25 113 VAL A N 1
ATOM 906 C CA . VAL A 1 113 ? -1.459 2.603 -2.464 1.00 94.25 113 VAL A CA 1
ATOM 907 C C . VAL A 1 113 ? -2.678 3.085 -3.236 1.00 94.25 113 VAL A C 1
ATOM 909 O O . VAL A 1 113 ? -2.536 3.751 -4.263 1.00 94.25 113 VAL A O 1
ATOM 912 N N . LEU A 1 114 ? -3.870 2.732 -2.762 1.00 93.62 114 LEU A N 1
ATOM 913 C CA . LEU A 1 114 ? -5.129 3.159 -3.369 1.00 93.62 114 LEU A CA 1
ATOM 914 C C . LEU A 1 114 ? -5.581 4.496 -2.787 1.00 93.62 114 LEU A C 1
ATOM 916 O O . LEU A 1 114 ? -5.107 4.929 -1.738 1.00 93.62 114 LEU A O 1
ATOM 920 N N . ASP A 1 115 ? -6.539 5.126 -3.462 1.00 90.81 115 ASP A N 1
ATOM 921 C CA . ASP A 1 115 ? -7.264 6.260 -2.895 1.00 90.81 115 ASP A CA 1
ATOM 922 C C . ASP A 1 115 ? -8.013 5.874 -1.610 1.00 90.81 115 ASP A C 1
ATOM 924 O O . ASP A 1 115 ? -8.416 4.729 -1.415 1.00 90.81 115 ASP A O 1
ATOM 928 N N . ILE A 1 116 ? -8.240 6.858 -0.737 1.00 90.75 116 ILE A N 1
ATOM 929 C CA . ILE A 1 116 ? -9.013 6.689 0.502 1.00 90.75 116 ILE A CA 1
AT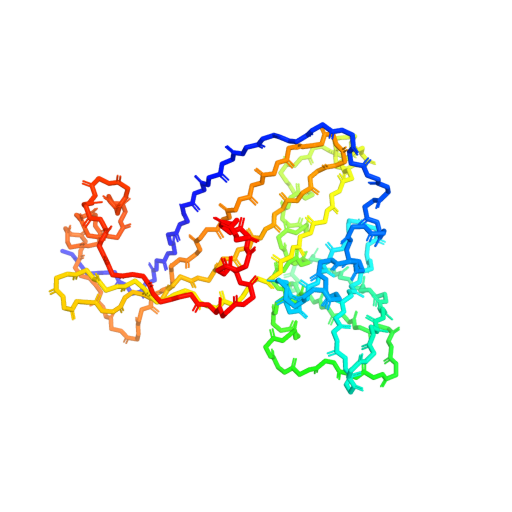OM 930 C C . ILE A 1 116 ? -10.455 6.307 0.162 1.00 90.75 116 ILE A C 1
ATOM 932 O O . ILE A 1 116 ? -11.097 6.976 -0.650 1.00 90.75 116 ILE A O 1
ATOM 936 N N . PHE A 1 117 ? -10.992 5.283 0.831 1.00 90.62 117 PHE A N 1
ATOM 937 C CA . PHE A 1 117 ? -12.415 4.951 0.723 1.00 90.62 117 PHE A CA 1
ATOM 938 C C . PHE A 1 117 ? -13.146 5.576 1.900 1.00 90.62 117 PHE A C 1
ATOM 940 O O . PHE A 1 117 ? -12.660 5.553 3.035 1.00 90.62 117 PHE A O 1
ATOM 947 N N . LEU A 1 118 ? -14.322 6.133 1.636 1.00 90.69 118 LEU A N 1
ATOM 948 C CA . LEU A 1 118 ? -15.179 6.669 2.684 1.00 90.69 118 LEU A CA 1
ATOM 949 C C . LEU A 1 118 ? -16.386 5.760 2.836 1.00 90.69 118 LEU A C 1
ATOM 951 O O . LEU A 1 118 ? -17.230 5.685 1.948 1.00 90.69 118 LEU A O 1
ATOM 955 N N . LEU A 1 119 ? -16.456 5.086 3.972 1.00 88.81 119 LEU A N 1
ATOM 956 C CA . LEU A 1 119 ? -17.583 4.257 4.355 1.00 88.81 119 LEU A CA 1
ATOM 957 C C . LEU A 1 119 ? -18.520 5.075 5.239 1.00 88.81 119 LEU A C 1
ATOM 959 O O . LEU A 1 119 ? -18.078 5.654 6.230 1.00 88.81 119 LEU A O 1
ATOM 963 N N . ASN A 1 120 ? -19.803 5.109 4.901 1.00 85.88 120 ASN A N 1
ATOM 964 C CA . ASN A 1 120 ? -20.835 5.691 5.744 1.00 85.88 120 ASN A CA 1
ATOM 965 C C . ASN A 1 120 ? -21.643 4.570 6.409 1.00 85.88 120 ASN A C 1
ATOM 967 O O . ASN A 1 120 ? -22.338 3.811 5.736 1.00 85.88 120 ASN A O 1
ATOM 971 N N . LEU A 1 121 ? -21.525 4.457 7.731 1.00 81.75 121 LEU A N 1
ATOM 972 C CA . LEU A 1 121 ? -22.195 3.445 8.542 1.00 81.75 121 LEU A CA 1
ATOM 973 C C . LEU A 1 121 ? -23.104 4.141 9.556 1.00 81.75 121 LEU A C 1
ATOM 975 O O . LEU A 1 121 ? -22.612 4.731 10.514 1.00 81.75 121 LEU A O 1
ATOM 979 N N . ASP A 1 122 ? -24.419 4.105 9.341 1.00 77.06 122 ASP A N 1
ATOM 980 C CA . ASP A 1 122 ? -25.416 4.717 10.235 1.00 77.06 122 ASP A CA 1
ATOM 981 C C . ASP A 1 122 ? -25.123 6.198 10.575 1.00 77.06 122 ASP A C 1
ATOM 983 O O . ASP A 1 122 ? -25.312 6.659 11.702 1.00 77.06 122 ASP A O 1
ATOM 987 N N . GLY A 1 123 ? -24.622 6.962 9.595 1.00 73.81 123 GLY A N 1
ATOM 988 C CA . GLY A 1 123 ? -24.239 8.371 9.758 1.00 73.81 123 GLY A CA 1
ATOM 989 C C . GLY A 1 123 ? -22.809 8.594 10.265 1.00 73.81 123 GLY A C 1
ATOM 990 O O . GLY A 1 123 ? -22.375 9.743 10.385 1.00 73.81 123 GLY A O 1
ATOM 991 N N . LEU A 1 124 ? -22.053 7.528 10.537 1.00 76.88 124 LEU A N 1
ATOM 992 C CA . LEU A 1 124 ? -20.627 7.587 10.838 1.00 76.88 124 LEU A CA 1
ATOM 993 C C . LEU A 1 124 ? -19.801 7.503 9.555 1.00 76.88 124 LEU A C 1
ATOM 995 O O . LEU A 1 124 ? -19.859 6.513 8.832 1.00 76.88 124 LEU A O 1
ATOM 999 N N . LEU A 1 125 ? -18.942 8.497 9.335 1.00 85.50 125 LEU A N 1
ATOM 1000 C CA . LEU A 1 125 ? -17.977 8.475 8.242 1.00 85.50 125 LEU A CA 1
ATOM 1001 C C . LEU A 1 125 ? -16.659 7.824 8.689 1.00 85.50 125 LEU A C 1
ATOM 1003 O O . LEU A 1 125 ? -15.872 8.431 9.417 1.00 85.50 125 LEU A O 1
ATOM 1007 N N . ILE A 1 126 ? -16.402 6.607 8.221 1.00 87.88 126 ILE A N 1
ATOM 1008 C CA . ILE A 1 126 ? -15.164 5.859 8.444 1.00 87.88 126 ILE A CA 1
ATOM 1009 C C . ILE A 1 126 ? -14.247 6.047 7.231 1.00 87.88 126 ILE A C 1
ATOM 1011 O O . ILE A 1 126 ? -14.640 5.797 6.092 1.00 87.88 126 ILE A O 1
ATOM 1015 N N . ARG A 1 127 ? -13.001 6.466 7.474 1.00 90.75 127 ARG A N 1
ATOM 1016 C CA . ARG A 1 127 ? -11.957 6.526 6.442 1.00 90.75 127 ARG A CA 1
ATOM 1017 C C . ARG A 1 127 ? -11.194 5.210 6.416 1.00 90.75 127 ARG A C 1
ATOM 1019 O O . ARG A 1 127 ? -10.603 4.828 7.425 1.00 90.75 127 ARG A O 1
ATOM 1026 N N . LEU A 1 128 ? -11.196 4.551 5.266 1.00 91.56 128 LEU A N 1
ATOM 1027 C CA . LEU A 1 128 ? -10.371 3.381 4.999 1.00 91.56 128 LEU A CA 1
ATOM 1028 C C . LEU A 1 128 ? -9.183 3.822 4.148 1.00 91.56 128 LEU A C 1
ATOM 1030 O O . LEU A 1 128 ? -9.364 4.539 3.165 1.00 91.56 128 LEU A O 1
ATOM 1034 N N . TYR A 1 129 ? -7.987 3.372 4.509 1.00 92.25 129 TYR A N 1
ATOM 1035 C CA . TYR A 1 129 ? -6.764 3.586 3.739 1.00 92.25 129 TYR A CA 1
ATOM 1036 C C . TYR A 1 129 ? -6.365 2.237 3.127 1.00 92.25 129 TYR A C 1
ATOM 1038 O O . TYR A 1 129 ? -5.739 1.428 3.822 1.00 92.25 129 TYR A O 1
ATOM 1046 N N . PRO A 1 130 ? -6.810 1.931 1.893 1.00 93.00 130 PRO A N 1
ATOM 1047 C CA . PRO A 1 130 ? -6.599 0.631 1.291 1.00 93.00 130 PRO A CA 1
ATOM 1048 C C . PRO A 1 130 ? -5.202 0.511 0.694 1.00 93.00 130 PRO A C 1
ATOM 1050 O O . PRO A 1 130 ? -4.653 1.450 0.115 1.00 93.00 130 PRO A O 1
ATOM 1053 N N . MET A 1 131 ? -4.658 -0.694 0.780 1.00 94.81 131 MET A N 1
ATOM 1054 C CA . MET A 1 131 ? -3.381 -1.051 0.197 1.00 94.81 131 MET A CA 1
ATOM 1055 C C . MET A 1 131 ? -3.502 -2.398 -0.500 1.00 94.81 131 MET A C 1
ATOM 1057 O O . MET A 1 131 ? -3.886 -3.396 0.106 1.00 94.81 131 MET A O 1
ATOM 1061 N N . LEU A 1 132 ? -3.191 -2.412 -1.787 1.00 96.19 132 LEU A N 1
ATOM 1062 C CA . LEU A 1 132 ? -3.171 -3.594 -2.631 1.00 96.19 132 LEU A CA 1
ATOM 1063 C C . LEU A 1 132 ? -1.803 -4.253 -2.502 1.00 96.19 132 LEU A C 1
ATOM 1065 O O . LEU A 1 132 ? -0.787 -3.574 -2.559 1.00 96.19 132 LEU A O 1
ATOM 1069 N N . LYS A 1 133 ? -1.759 -5.570 -2.368 1.00 96.88 133 LYS A N 1
ATOM 1070 C CA . LYS A 1 133 ? -0.541 -6.373 -2.428 1.00 96.88 133 LYS A CA 1
ATOM 1071 C C . LYS A 1 133 ? -0.755 -7.482 -3.445 1.00 96.88 133 LYS A C 1
ATOM 1073 O O . LYS A 1 133 ? -1.686 -8.266 -3.287 1.00 96.88 133 LYS A O 1
ATOM 1078 N N . ILE A 1 134 ? 0.080 -7.540 -4.475 1.00 96.94 134 ILE A N 1
ATOM 1079 C CA . ILE A 1 134 ? 0.012 -8.561 -5.527 1.00 96.94 134 ILE A CA 1
ATOM 1080 C C . ILE A 1 134 ? 1.316 -9.336 -5.515 1.00 96.94 134 ILE A C 1
ATOM 1082 O O . ILE A 1 134 ? 2.377 -8.762 -5.746 1.00 96.94 134 ILE A O 1
ATOM 1086 N N . TYR A 1 135 ? 1.222 -10.631 -5.252 1.00 95.56 135 TYR A N 1
ATOM 1087 C CA . TYR A 1 135 ? 2.341 -11.555 -5.326 1.00 95.56 135 TYR A CA 1
ATOM 1088 C C . TYR A 1 135 ? 2.500 -12.088 -6.746 1.00 95.56 135 TYR A C 1
ATOM 1090 O O . TYR A 1 135 ? 1.521 -12.258 -7.473 1.00 95.56 135 TYR A O 1
ATOM 1098 N N . GLU A 1 136 ? 3.733 -12.418 -7.120 1.00 94.56 136 GLU A N 1
ATOM 1099 C CA . GLU A 1 136 ? 4.060 -12.939 -8.454 1.00 94.56 136 GLU A CA 1
ATOM 1100 C C . GLU A 1 136 ? 3.306 -14.243 -8.764 1.00 94.56 136 GLU A C 1
ATOM 1102 O O . GLU A 1 136 ? 2.906 -14.496 -9.897 1.00 94.56 136 GLU A O 1
ATOM 1107 N N . ASN A 1 137 ? 3.009 -15.035 -7.732 1.00 92.25 137 ASN A N 1
ATOM 1108 C CA . ASN A 1 137 ? 2.224 -16.264 -7.846 1.00 92.25 137 ASN A CA 1
ATOM 1109 C C . ASN A 1 137 ? 0.712 -16.041 -8.060 1.00 92.25 137 ASN A C 1
ATOM 1111 O O . ASN A 1 137 ? -0.048 -17.015 -8.064 1.00 92.25 137 ASN A O 1
ATOM 1115 N N . GLY A 1 138 ? 0.256 -14.793 -8.188 1.00 92.44 138 GLY A N 1
ATOM 1116 C CA . GLY A 1 138 ? -1.143 -14.473 -8.449 1.00 92.44 138 GLY A CA 1
ATOM 1117 C C . GLY A 1 138 ? -2.001 -14.197 -7.220 1.00 92.44 138 GLY A C 1
ATOM 1118 O O . GLY A 1 138 ? -3.159 -13.813 -7.372 1.00 92.44 138 GLY A O 1
ATOM 1119 N N . VAL A 1 139 ? -1.482 -14.373 -6.000 1.00 94.88 139 VAL A N 1
ATOM 1120 C CA . VAL A 1 139 ? -2.226 -14.008 -4.784 1.00 94.88 139 VAL A CA 1
ATOM 1121 C C . VAL A 1 139 ? -2.366 -12.489 -4.717 1.00 94.88 139 VAL A C 1
ATOM 1123 O O . VAL A 1 139 ? -1.386 -11.758 -4.853 1.00 94.88 139 VAL A O 1
ATOM 1126 N N . ILE A 1 140 ? -3.584 -12.014 -4.466 1.00 95.44 140 ILE A N 1
ATOM 1127 C CA . ILE A 1 140 ? -3.895 -10.592 -4.335 1.00 95.44 140 ILE A CA 1
ATOM 1128 C C . ILE A 1 140 ? -4.568 -10.356 -2.998 1.00 95.44 140 ILE A C 1
ATOM 1130 O O . ILE A 1 140 ? -5.585 -10.975 -2.701 1.00 95.44 140 ILE A O 1
ATOM 1134 N N . THR A 1 141 ? -4.040 -9.423 -2.218 1.00 95.56 141 THR A N 1
ATOM 1135 C CA . THR A 1 141 ? -4.638 -8.986 -0.958 1.00 95.56 141 THR A CA 1
ATOM 1136 C C . THR A 1 141 ? -4.923 -7.496 -1.019 1.00 95.56 141 THR A C 1
ATOM 1138 O O . THR A 1 141 ? -4.065 -6.722 -1.429 1.00 95.56 141 THR A O 1
ATOM 1141 N N . ILE A 1 142 ? -6.104 -7.083 -0.572 1.00 94.44 142 ILE A N 1
ATOM 1142 C CA . ILE A 1 142 ? -6.398 -5.686 -0.263 1.00 94.44 142 ILE A CA 1
ATOM 1143 C C . ILE A 1 142 ? -6.544 -5.569 1.249 1.00 94.44 142 ILE A C 1
ATOM 1145 O O . ILE A 1 142 ? -7.373 -6.242 1.864 1.00 94.44 142 ILE A O 1
ATOM 1149 N N . SER A 1 143 ? -5.709 -4.720 1.833 1.00 94.69 143 SER A N 1
ATOM 1150 C CA . SER A 1 143 ? -5.687 -4.403 3.254 1.00 94.69 143 SER A CA 1
ATOM 1151 C C . SER A 1 143 ? -6.310 -3.034 3.478 1.00 94.69 143 SER A C 1
ATOM 1153 O O . SER A 1 143 ? -5.832 -2.049 2.931 1.00 94.69 143 SER A O 1
ATOM 1155 N N . TYR A 1 144 ? -7.346 -2.952 4.302 1.00 92.75 144 TYR A N 1
ATOM 1156 C CA . TYR A 1 144 ? -8.040 -1.719 4.657 1.00 92.75 144 TYR A CA 1
ATOM 1157 C C . TYR A 1 144 ? -7.630 -1.300 6.064 1.00 92.75 144 TYR A C 1
ATOM 1159 O O . TYR A 1 144 ? -8.040 -1.923 7.048 1.00 92.75 144 TYR A O 1
ATOM 1167 N N . ARG A 1 145 ? -6.821 -0.244 6.166 1.00 93.00 145 ARG A N 1
ATOM 1168 C CA . ARG A 1 145 ? -6.427 0.328 7.455 1.00 93.00 145 ARG A CA 1
ATOM 1169 C C . ARG A 1 145 ? -7.463 1.332 7.939 1.00 93.00 145 ARG A C 1
ATOM 1171 O O . ARG A 1 145 ? -7.883 2.199 7.174 1.00 93.00 145 ARG A O 1
ATOM 1178 N N . ILE A 1 146 ? -7.796 1.267 9.223 1.00 91.75 146 ILE A N 1
ATOM 1179 C CA . ILE A 1 146 ? -8.596 2.264 9.931 1.00 91.75 146 ILE A CA 1
ATOM 1180 C C . ILE A 1 146 ? -7.732 2.851 11.041 1.00 91.75 146 ILE A C 1
ATOM 1182 O O . ILE A 1 146 ? -7.268 2.141 11.937 1.00 91.75 146 ILE A O 1
ATOM 1186 N N . LEU A 1 147 ? -7.511 4.157 10.944 1.00 87.88 147 LEU A N 1
ATOM 1187 C CA . LEU A 1 147 ? -6.717 4.933 11.885 1.00 87.88 147 LEU A CA 1
ATOM 1188 C C . LEU A 1 147 ? -7.607 5.591 12.946 1.00 87.88 147 LEU A C 1
ATOM 1190 O O . LEU A 1 147 ? -8.778 5.878 12.674 1.00 87.88 147 LEU A O 1
ATOM 1194 N N . PRO A 1 148 ? -7.054 5.867 14.138 1.00 82.06 148 PRO A N 1
ATOM 1195 C CA . PRO A 1 148 ? -7.787 6.558 15.174 1.00 82.06 148 PRO A CA 1
ATOM 1196 C C . PRO A 1 148 ? -8.087 7.983 14.717 1.00 82.06 148 PRO A C 1
ATOM 1198 O O . PRO A 1 148 ? -7.240 8.679 14.157 1.00 82.06 148 PRO A O 1
ATOM 1201 N N . THR A 1 149 ? -9.312 8.434 14.970 1.00 75.00 149 THR A N 1
ATOM 1202 C CA . THR A 1 149 ? -9.610 9.869 14.950 1.00 75.00 149 THR A CA 1
ATOM 1203 C C . THR A 1 149 ? -8.943 10.539 16.153 1.00 75.00 149 THR A C 1
ATOM 1205 O O . THR A 1 149 ? -8.681 9.863 17.142 1.00 75.00 149 THR A O 1
ATOM 1208 N N . GLU A 1 150 ? -8.759 11.862 16.140 1.00 67.62 150 GLU A N 1
ATOM 1209 C CA . GLU A 1 150 ? -8.152 12.653 17.240 1.00 67.62 150 GLU A CA 1
ATOM 1210 C C . GLU A 1 150 ? -8.893 12.586 18.600 1.00 67.62 150 GLU A C 1
ATOM 1212 O O . GLU A 1 150 ? -8.602 13.344 19.523 1.00 67.62 150 GLU A O 1
ATOM 1217 N N . ARG A 1 151 ? -9.891 11.711 18.744 1.00 71.19 151 ARG A N 1
ATOM 1218 C CA . ARG A 1 151 ? -10.727 11.562 19.932 1.00 71.19 151 ARG A CA 1
ATOM 1219 C C . ARG A 1 151 ? -10.596 10.159 20.505 1.00 71.19 151 ARG A C 1
ATOM 1221 O O . ARG A 1 151 ? -10.627 9.177 19.768 1.00 71.19 151 ARG A O 1
ATOM 1228 N N . ASP A 1 152 ? -10.561 10.091 21.832 1.00 83.12 152 ASP A N 1
ATOM 1229 C CA . ASP A 1 152 ? -10.669 8.848 22.590 1.00 83.12 152 ASP A CA 1
ATOM 1230 C C . ASP A 1 152 ? -11.902 8.039 22.152 1.00 83.12 152 ASP A C 1
ATOM 1232 O O . ASP A 1 152 ? -13.030 8.543 22.191 1.00 83.12 152 ASP A O 1
ATOM 1236 N N . ILE A 1 153 ? -11.705 6.762 21.818 1.00 84.75 153 ILE A N 1
ATOM 1237 C CA . ILE A 1 153 ? -12.797 5.849 21.464 1.00 84.75 153 ILE A CA 1
ATOM 1238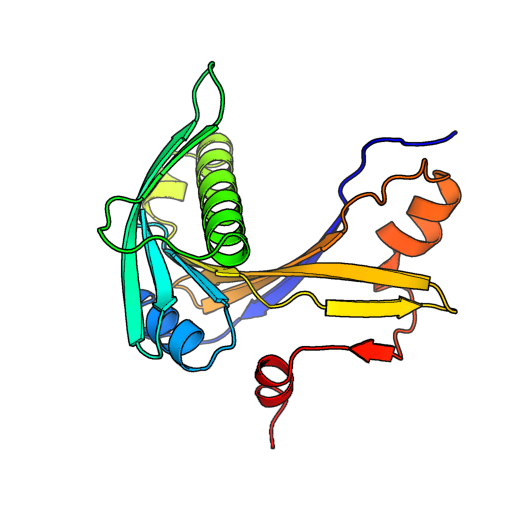 C C . ILE A 1 153 ? -13.174 4.975 22.662 1.00 84.75 153 ILE A C 1
ATOM 1240 O O . ILE A 1 153 ? -12.317 4.529 23.430 1.00 84.75 153 ILE A O 1
ATOM 1244 N N . ASN A 1 154 ? -14.468 4.723 22.845 1.00 89.62 154 ASN A N 1
ATOM 1245 C CA . ASN A 1 154 ? -14.932 3.698 23.778 1.00 89.62 154 ASN A CA 1
ATOM 1246 C C . ASN A 1 154 ? -14.612 2.300 23.202 1.00 89.62 154 ASN A C 1
ATOM 1248 O O . ASN A 1 154 ? -14.781 2.082 22.004 1.00 89.62 154 ASN A O 1
ATOM 1252 N N . ILE A 1 155 ? -14.144 1.366 24.039 1.00 89.75 155 ILE A N 1
ATOM 1253 C CA . ILE A 1 155 ? -13.758 0.014 23.591 1.00 89.75 155 ILE A CA 1
ATOM 1254 C C . ILE A 1 155 ? -14.928 -0.772 23.012 1.00 89.75 155 ILE A C 1
ATOM 1256 O O . ILE A 1 155 ? -14.774 -1.366 21.950 1.00 89.75 155 ILE A O 1
ATOM 1260 N N . ASP A 1 156 ? -16.077 -0.770 23.679 1.00 91.25 156 ASP A N 1
ATOM 1261 C CA . ASP A 1 156 ? -17.251 -1.524 23.238 1.00 91.25 156 ASP A CA 1
ATOM 1262 C C . ASP A 1 156 ? -17.680 -1.025 21.855 1.00 91.25 156 ASP A C 1
ATOM 1264 O O . ASP A 1 156 ? -17.867 -1.805 20.925 1.00 91.25 156 ASP A O 1
ATOM 1268 N N . TYR A 1 157 ? -17.657 0.297 21.671 1.00 87.31 157 TYR A N 1
ATOM 1269 C CA . TYR A 1 157 ? -17.913 0.921 20.379 1.00 87.31 157 TYR A CA 1
ATOM 1270 C C . TYR A 1 157 ? -16.887 0.530 19.301 1.00 87.31 157 TYR A C 1
ATOM 1272 O O . TYR A 1 157 ? -17.274 0.211 18.175 1.00 87.31 157 TYR A O 1
ATOM 1280 N N . LEU A 1 158 ? -15.586 0.548 19.626 1.00 88.44 158 LEU A N 1
ATOM 1281 C CA . LEU A 1 158 ? -14.521 0.116 18.713 1.00 88.44 158 LEU A CA 1
ATOM 1282 C C . LEU A 1 158 ? -14.752 -1.335 18.270 1.00 88.44 158 LEU A C 1
ATOM 1284 O O . LEU A 1 158 ? -14.677 -1.642 17.080 1.00 88.44 158 LEU A O 1
ATOM 1288 N N . VAL A 1 159 ? -15.060 -2.223 19.216 1.00 90.06 159 VAL A N 1
ATOM 1289 C CA . VAL A 1 159 ? -15.304 -3.641 18.942 1.00 90.06 159 VAL A CA 1
ATOM 1290 C C . VAL A 1 159 ? -16.538 -3.812 18.059 1.00 90.06 159 VAL A C 1
ATOM 1292 O O . VAL A 1 159 ? -16.465 -4.472 17.023 1.00 90.06 159 VAL A O 1
ATOM 1295 N N . GLU A 1 160 ? -17.666 -3.220 18.435 1.00 88.88 160 GLU A N 1
ATOM 1296 C CA . GLU A 1 160 ? -18.947 -3.409 17.751 1.00 88.88 160 GLU A CA 1
ATOM 1297 C C . GLU A 1 160 ? -18.981 -2.808 16.344 1.00 88.88 160 GLU A C 1
ATOM 1299 O O . GLU A 1 160 ? -19.568 -3.410 15.444 1.00 88.88 160 GLU A O 1
ATOM 1304 N N . ASN A 1 161 ? -18.360 -1.642 16.139 1.00 85.56 161 ASN A N 1
ATOM 1305 C CA . ASN A 1 161 ? -18.557 -0.859 14.914 1.00 85.56 161 ASN A CA 1
ATOM 1306 C C . ASN A 1 161 ? -17.323 -0.766 14.012 1.00 85.56 161 ASN A C 1
ATOM 1308 O O . ASN A 1 161 ? -17.482 -0.505 12.824 1.00 85.56 161 ASN A O 1
ATOM 1312 N N . ILE A 1 162 ? -16.111 -1.003 14.527 1.00 87.88 162 ILE A N 1
ATOM 1313 C CA . ILE A 1 162 ? -14.870 -0.900 13.738 1.00 87.88 162 ILE A CA 1
ATOM 1314 C C . ILE A 1 162 ? -14.215 -2.272 13.542 1.00 87.88 162 ILE A C 1
ATOM 1316 O O . ILE A 1 162 ? -13.879 -2.645 12.419 1.00 87.88 162 ILE A O 1
ATOM 1320 N N . ILE A 1 163 ? -14.054 -3.059 14.612 1.00 89.12 163 ILE A N 1
ATOM 1321 C CA . ILE A 1 163 ? -13.457 -4.405 14.525 1.00 89.12 163 ILE A CA 1
ATOM 1322 C C . ILE A 1 163 ? -14.433 -5.389 13.879 1.00 89.12 163 ILE A C 1
ATOM 1324 O O . ILE A 1 163 ? -14.041 -6.183 13.032 1.00 89.12 163 ILE A O 1
ATOM 1328 N N . ASN A 1 164 ? -15.716 -5.332 14.233 1.00 89.38 164 ASN A N 1
ATOM 1329 C CA . ASN A 1 164 ? -16.750 -6.183 13.640 1.00 89.38 164 ASN A CA 1
ATOM 1330 C C . ASN A 1 164 ? -17.363 -5.590 12.360 1.00 89.38 164 ASN A C 1
ATOM 1332 O O . ASN A 1 164 ? -18.471 -5.970 11.988 1.00 89.38 164 ASN A O 1
ATOM 1336 N N . LEU A 1 165 ? -16.662 -4.682 11.671 1.00 85.50 165 LEU A N 1
ATOM 1337 C CA . LEU A 1 165 ? -17.168 -4.027 10.461 1.00 85.50 165 LEU A CA 1
ATOM 1338 C C . LEU A 1 165 ? -17.608 -5.030 9.380 1.00 85.50 165 LEU A C 1
ATOM 1340 O O . LEU A 1 165 ? -18.621 -4.820 8.729 1.00 85.50 165 LEU A O 1
ATOM 1344 N N . PHE A 1 166 ? -16.916 -6.165 9.260 1.00 82.38 166 PHE A N 1
ATOM 1345 C CA . PHE A 1 166 ? -17.259 -7.252 8.333 1.00 82.38 166 PHE A CA 1
ATOM 1346 C C . PHE A 1 166 ? -18.622 -7.922 8.599 1.00 82.38 166 PHE A C 1
ATOM 1348 O O . PHE A 1 166 ? -19.096 -8.682 7.761 1.00 82.38 166 PHE A O 1
ATOM 1355 N N . LYS A 1 167 ? -19.236 -7.694 9.769 1.00 86.19 167 LYS A N 1
ATOM 1356 C CA . LYS A 1 167 ? -20.575 -8.200 10.120 1.00 86.19 167 LYS A CA 1
ATOM 1357 C C . LYS A 1 167 ? -21.688 -7.197 9.823 1.00 86.19 167 LYS A C 1
ATOM 1359 O O . LYS A 1 167 ? -22.846 -7.496 10.095 1.00 86.19 167 LYS A O 1
ATOM 1364 N N . LYS A 1 168 ? -21.341 -5.987 9.388 1.00 83.19 168 LYS A N 1
ATOM 1365 C CA . LYS A 1 168 ? -22.299 -4.913 9.135 1.00 83.19 168 LYS A CA 1
ATOM 1366 C C . LYS A 1 168 ? -22.733 -4.957 7.677 1.00 83.19 168 LYS A C 1
ATOM 1368 O O . LYS A 1 168 ? -21.905 -5.181 6.795 1.00 83.19 168 LYS A O 1
ATOM 1373 N N . ASP A 1 169 ? -24.007 -4.678 7.437 1.00 79.56 169 ASP A N 1
ATOM 1374 C CA . ASP A 1 169 ? -24.496 -4.430 6.089 1.00 79.56 169 ASP A CA 1
ATOM 1375 C C . ASP A 1 169 ? -24.034 -3.041 5.643 1.00 79.56 169 ASP A C 1
ATOM 1377 O O . ASP A 1 169 ? -24.387 -2.014 6.227 1.00 79.56 169 ASP A O 1
ATOM 1381 N N . ILE A 1 170 ? -23.170 -3.018 4.633 1.00 78.31 170 ILE A N 1
ATOM 1382 C CA . ILE A 1 170 ? -22.576 -1.797 4.104 1.00 78.31 170 ILE A CA 1
ATOM 1383 C C . ILE A 1 170 ? -23.322 -1.405 2.829 1.00 78.31 170 ILE A C 1
ATOM 1385 O O . ILE A 1 170 ? -23.298 -2.135 1.841 1.00 78.31 170 ILE A O 1
ATOM 1389 N N . HIS A 1 171 ? -23.957 -0.232 2.846 1.00 74.81 171 HIS A N 1
ATOM 1390 C CA . HIS A 1 171 ? -24.782 0.246 1.729 1.00 74.81 171 HIS A CA 1
ATOM 1391 C C . HIS A 1 171 ? -24.276 1.537 1.072 1.00 74.81 171 HIS A C 1
ATOM 1393 O O . HIS A 1 171 ? -24.694 1.847 -0.039 1.00 74.81 171 HIS A O 1
ATOM 1399 N N . ASP A 1 172 ? -23.384 2.286 1.727 1.00 82.56 172 ASP A N 1
ATOM 1400 C CA . ASP A 1 172 ? -22.878 3.570 1.228 1.00 82.56 172 ASP A CA 1
ATOM 1401 C C . ASP A 1 172 ? -21.348 3.624 1.356 1.00 82.56 172 ASP A C 1
ATOM 1403 O O . ASP A 1 172 ? -20.790 3.889 2.426 1.00 82.56 172 ASP A O 1
ATOM 1407 N N . ILE A 1 173 ? -20.667 3.329 0.244 1.00 84.50 173 ILE A N 1
ATOM 1408 C CA . ILE A 1 173 ? -19.214 3.454 0.101 1.00 84.50 173 ILE A CA 1
ATOM 1409 C C . ILE A 1 173 ? -18.927 4.446 -1.019 1.00 84.50 173 ILE A C 1
ATOM 1411 O O . ILE A 1 173 ? -19.355 4.263 -2.159 1.00 84.50 173 ILE A O 1
ATOM 1415 N N . LYS A 1 174 ? -18.131 5.468 -0.716 1.00 85.81 174 LYS A N 1
ATOM 1416 C CA . LYS A 1 174 ? -17.584 6.383 -1.718 1.00 85.81 174 LYS A CA 1
ATOM 1417 C C . LYS A 1 174 ? -16.169 5.947 -2.064 1.00 85.81 174 LYS A C 1
ATOM 1419 O O . LYS A 1 174 ? -15.277 5.956 -1.212 1.00 85.81 174 LYS A O 1
ATOM 1424 N N . LEU A 1 175 ? -15.999 5.575 -3.325 1.00 84.75 175 LEU A N 1
ATOM 1425 C CA . LEU A 1 175 ? -14.742 5.155 -3.934 1.00 84.75 175 LEU A CA 1
ATOM 1426 C C . LEU A 1 175 ? -14.249 6.242 -4.889 1.00 84.75 175 LEU A C 1
ATOM 1428 O O . LEU A 1 175 ? -15.035 7.077 -5.345 1.00 84.75 175 LEU A O 1
ATOM 1432 N N . SER A 1 176 ? -12.958 6.231 -5.222 1.00 77.75 176 SER A N 1
ATOM 1433 C CA . SER A 1 176 ? -12.497 7.055 -6.338 1.00 77.75 176 SER A CA 1
ATOM 1434 C C . SER A 1 176 ? -12.975 6.459 -7.671 1.00 77.75 176 SER A C 1
ATOM 1436 O O . SER A 1 176 ? -13.131 5.236 -7.775 1.00 77.75 176 SER A O 1
ATOM 1438 N N . PRO A 1 177 ? -13.204 7.287 -8.709 1.00 74.25 177 PRO A N 1
ATOM 1439 C CA . PRO A 1 177 ? -13.718 6.814 -9.996 1.00 74.25 177 PRO A CA 1
ATOM 1440 C C . PRO A 1 177 ? -12.890 5.679 -10.612 1.00 74.25 177 PRO A C 1
ATOM 1442 O O . PRO A 1 177 ? -13.450 4.754 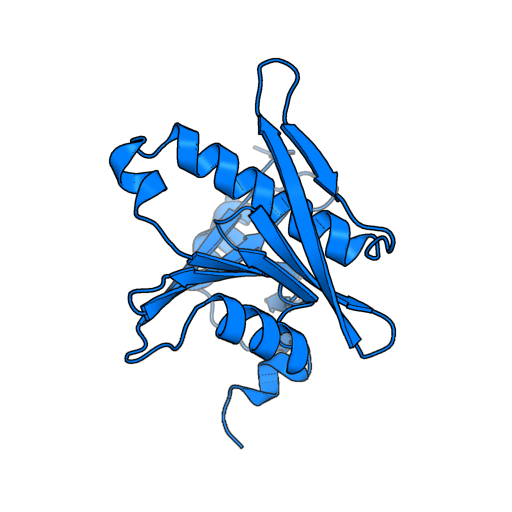-11.189 1.00 74.25 177 PRO A O 1
ATOM 1445 N N . ASN A 1 178 ? -11.566 5.706 -10.429 1.00 74.81 178 ASN A N 1
ATOM 1446 C CA . ASN A 1 178 ? -10.652 4.722 -11.014 1.00 74.81 178 ASN A CA 1
ATOM 1447 C C . ASN A 1 178 ? -10.842 3.307 -10.450 1.00 74.81 178 ASN A C 1
ATOM 1449 O O . ASN A 1 178 ? -10.508 2.333 -11.115 1.00 74.81 178 ASN A O 1
ATOM 1453 N N . ILE A 1 179 ? -11.393 3.184 -9.241 1.00 72.44 179 ILE A N 1
ATOM 1454 C CA . ILE A 1 179 ? -11.695 1.887 -8.627 1.00 72.44 179 ILE A CA 1
ATOM 1455 C C . ILE A 1 179 ? -13.047 1.366 -9.107 1.00 72.44 179 ILE A C 1
ATOM 1457 O O . ILE A 1 179 ? -13.193 0.165 -9.308 1.00 72.44 179 ILE A O 1
ATOM 1461 N N . MET A 1 180 ? -14.017 2.255 -9.347 1.00 61.94 180 MET A N 1
ATOM 1462 C CA . MET A 1 180 ? -15.332 1.865 -9.875 1.00 61.94 180 MET A CA 1
ATOM 1463 C C . MET A 1 180 ? -15.227 1.262 -11.285 1.00 61.94 180 MET A C 1
ATOM 1465 O O . MET A 1 180 ? -16.027 0.407 -11.642 1.00 61.94 180 MET A O 1
ATOM 1469 N N . LEU A 1 181 ? -14.206 1.645 -12.061 1.00 57.97 181 LEU A N 1
ATOM 1470 C CA . LEU A 1 181 ? -13.931 1.074 -13.386 1.00 57.97 181 LEU A CA 1
ATOM 1471 C C . LEU A 1 181 ? -13.540 -0.417 -13.354 1.00 57.97 181 LEU A C 1
ATOM 1473 O O . LEU A 1 181 ? -13.590 -1.071 -14.392 1.00 57.97 181 LEU A O 1
ATOM 1477 N N . LEU A 1 182 ? -13.161 -0.970 -12.194 1.00 55.69 182 LEU A N 1
ATOM 1478 C CA . LEU A 1 182 ? -12.862 -2.400 -12.049 1.00 55.69 182 LEU A CA 1
ATOM 1479 C C . LEU A 1 182 ? -14.115 -3.278 -11.916 1.00 55.69 182 LEU A C 1
ATOM 1481 O O . LEU A 1 182 ? -14.002 -4.491 -12.076 1.00 55.69 182 LEU A O 1
ATOM 1485 N N . ASP A 1 183 ? -15.286 -2.694 -11.645 1.00 46.69 183 ASP A N 1
ATOM 1486 C CA . ASP A 1 183 ? -16.541 -3.430 -11.417 1.00 46.69 183 ASP A CA 1
ATOM 1487 C C . ASP A 1 183 ? -17.287 -3.787 -12.722 1.00 46.69 183 ASP A C 1
ATOM 1489 O O . ASP A 1 183 ? -18.437 -4.211 -12.705 1.00 46.69 183 ASP A O 1
ATOM 1493 N N . GLY A 1 184 ? -16.620 -3.643 -13.873 1.00 41.03 184 GLY A N 1
ATOM 1494 C CA . GLY A 1 184 ? -17.114 -4.120 -15.163 1.00 41.03 184 GLY A CA 1
ATOM 1495 C C . GLY A 1 184 ? -18.288 -3.314 -15.724 1.00 41.03 184 GLY A C 1
ATOM 1496 O O . GLY A 1 184 ? -19.452 -3.665 -15.547 1.00 41.03 184 GLY A O 1
ATOM 1497 N N . THR A 1 185 ? -17.962 -2.295 -16.518 1.00 37.41 185 THR A N 1
ATOM 1498 C CA . THR A 1 185 ? -18.788 -1.893 -17.672 1.00 37.41 185 THR A CA 1
ATOM 1499 C C . THR A 1 185 ? -18.077 -2.265 -18.954 1.00 37.41 185 THR A C 1
ATOM 1501 O O . THR A 1 185 ? -16.876 -1.918 -19.043 1.00 37.41 185 THR A O 1
#

Foldseek 3Di:
DWDQFDKAKDKDKDFDPDDDDVVVVQQVCQLLQQFQKKAWLVQKIWHDDPNDIDIWGWDWDADPVGIDIDTHDDDDDPPVRVVQNRVQVNVLVVVPVVDDPVVSVPWTKMKGWGDWKWFQDPNDTWIWGWIWIATPNGMIMIMTMTGDDNDIDDPVCCVPCPNVVVVDDTDDMDGDPSVVPVVDD

pLDDT: mean 88.44, std 9.31, range [37.41, 97.94]

Sequence (185 aa):
MKLKEWNVWHNTTTHLFGLPDLRVVAEKIVESGLCRAVYHTDGMAYWKQNGAIVSCEVISKNDKSGFSLNLNCKDKPDDYIAEGIYQASLMYEYEKEIYSDFVIGNLVYIRGVLDIFLLNLDGLLIR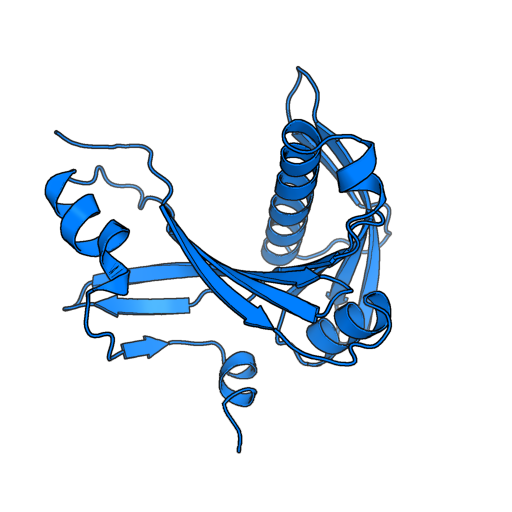LYPMLKIYENGVITISYRILPTERDINIDYLVENIINLFKKDIHDIKLSPNIMLLDGT

Radius of gyration: 17.49 Å; Cα contacts (8 Å, |Δi|>4): 322; chains: 1; bounding box: 43×33×47 Å

Mean predicted aligned error: 5.63 Å

Secondary structure (DSSP, 8-state):
-EES---EEEEEEEE-S----HHHHHHHHHHHTS-SEEEETTSEEEEEETTEEEEEEEEEEEETTEEEEEEESSSPPPHHHHHHHHHHHHHHHHHHHHS-HHHHHH--EEEEEPPPEEEEETTEEEEEEEEEEEETTSEEEEEEEEPPPSSPEEHHHHIIIIITGGGS---EEE--HHHHGGG--

Solvent-accessible surface area (backbone atoms only — not comparable to full-atom values): 10625 Å² total; per-residue (Å²): 114,72,42,75,79,63,76,49,76,47,78,51,75,53,77,49,82,87,66,72,63,63,67,63,49,44,51,50,37,32,71,65,52,48,18,57,24,26,33,36,72,86,34,41,34,36,28,67,54,97,88,39,83,44,74,31,46,47,53,71,47,76,54,100,93,43,79,48,78,46,70,69,52,93,76,78,70,55,73,69,42,44,48,42,48,49,54,50,50,52,49,50,54,53,47,54,74,73,40,53,72,73,56,51,76,68,56,54,37,35,35,29,30,38,66,65,32,40,36,46,56,98,87,42,80,43,63,30,48,34,35,40,35,41,36,69,89,19,45,34,35,42,37,35,36,36,71,62,60,104,56,71,39,48,51,69,56,42,46,63,62,60,70,40,41,89,78,52,91,82,86,46,73,49,69,52,72,53,57,61,64,72,74,69,130

Nearest PDB structures (foldseek):
  8psp-assembly1_G  TM=4.383E-01  e=1.286E+00  Saccharomyces cerevisiae
  6u5v-assembly1_B  TM=5.414E-01  e=3.256E+00  Candida albicans
  3kh8-assembly1_B  TM=4.175E-01  e=1.218E+00  Phytophthora capsici
  8psl-assembly1_G  TM=3.664E-01  e=1.690E+00  Saccharomyces cerevisiae
  6ta1-assembly1_G  TM=3.784E-01  e=5.323E+00  Saccharomyces cerevisiae S288C